Protein AF-T0YTK6-F1 (afdb_monomer)

Organism: NCBI:txid410659

Secondary structure (DSSP, 8-state):
-HHHHTTPEE----SEEEHHHHHHTTHHHHTGGGS-EEE-TT--EEEE-S--HHHHHHHHHHH---GGG-SEEEEEEEEEE---SS-BTGGGB-SEEEEEEEEEE-SSHHHHHHHHHHHHHHHHHHHHHTT--EEEEE---GGG--S--EEEEE--TT-SS-EEE-SSSS-EEETTTPPPPPP-

InterPro domains:
  IPR002314 Aminoacyl-tRNA synthetase, class II (G/ P/ S/T) [PF00587] (38-153)
  IPR002316 Proline-tRNA ligase, class IIa [PR01046] (10-28)
  IPR002316 Proline-tRNA ligase, class IIa [PR01046] (46-57)
  IPR002316 Proline-tRNA ligase, class IIa [PR01046] (76-84)
  IPR002316 Proline-tRNA ligase, class IIa [PR01046] (86-97)
  IPR004500 Prolyl-tRNA synthetase, class IIa, bacterial-type [TIGR00409] (2-181)
  IPR006195 Aminoacyl-tRNA synthetase, class II [PS50862] (1-184)
  IPR045864 Class II Aminoacyl-tRNA synthetase/Biotinyl protein ligase (BPL) and lipoyl protein ligase (LPL) [G3DSA:3.30.930.10] (1-184)
  IPR045864 Class II Aminoacyl-tRNA synthetase/Biotinyl protein ligase (BPL) and lipoyl protein ligase (LPL) [SSF55681] (3-181)
  IPR050062 Proline-tRNA synthetase [PTHR42753] (2-181)

Radius of gyration: 18.43 Å; Cα contacts (8 Å, |Δi|>4): 256; chains: 1; bounding box: 36×46×65 Å

Structure (mmCIF, N/CA/C/O backbone):
data_AF-T0YTK6-F1
#
_entry.id   AF-T0YTK6-F1
#
loop_
_atom_site.group_PDB
_atom_site.id
_atom_site.type_symbol
_atom_site.label_atom_id
_atom_site.label_alt_id
_atom_site.label_comp_id
_atom_site.label_asym_id
_atom_site.label_entity_id
_atom_site.label_seq_id
_atom_site.pdbx_PDB_ins_code
_atom_site.Cartn_x
_atom_site.Cartn_y
_atom_site.Cartn_z
_atom_site.occupancy
_atom_site.B_iso_or_equiv
_atom_site.auth_seq_id
_atom_site.auth_comp_id
_atom_site.auth_asym_id
_atom_site.auth_atom_id
_atom_site.pdbx_PDB_model_num
ATOM 1 N N . MET A 1 1 ? -18.746 5.921 -0.483 1.00 82.38 1 MET A N 1
ATOM 2 C CA . MET A 1 1 ? -17.889 4.821 0.037 1.00 82.38 1 MET A CA 1
ATOM 3 C C . MET A 1 1 ? -17.037 5.349 1.201 1.00 82.38 1 MET A C 1
ATOM 5 O O . MET A 1 1 ? -16.769 6.540 1.216 1.00 82.38 1 MET A O 1
ATOM 9 N N . GLU A 1 2 ? -16.615 4.539 2.189 1.00 95.38 2 GLU A N 1
ATOM 10 C CA . GLU A 1 2 ? -15.877 5.060 3.375 1.00 95.38 2 GLU A CA 1
ATOM 11 C C . GLU A 1 2 ? -14.563 5.784 3.021 1.00 95.38 2 GLU A C 1
ATOM 13 O O . GLU A 1 2 ? -14.170 6.721 3.713 1.00 95.38 2 GLU A O 1
ATOM 18 N N . MET A 1 3 ? -13.920 5.399 1.913 1.00 96.50 3 MET A N 1
ATOM 19 C CA . MET A 1 3 ? -12.732 6.078 1.381 1.00 96.50 3 MET A CA 1
ATOM 20 C C . MET A 1 3 ? -13.047 7.501 0.893 1.00 96.50 3 MET A C 1
ATOM 22 O O . MET A 1 3 ? -12.322 8.436 1.223 1.00 96.50 3 MET A O 1
ATOM 26 N N . GLU A 1 4 ? -14.163 7.692 0.184 1.00 94.12 4 GLU A N 1
ATOM 27 C CA . GLU A 1 4 ? -14.621 9.016 -0.265 1.00 94.12 4 GLU A CA 1
ATOM 28 C C . GLU A 1 4 ? -14.979 9.914 0.926 1.00 94.12 4 GLU A C 1
ATOM 30 O O . GLU A 1 4 ? -14.619 11.088 0.944 1.00 94.12 4 GLU A O 1
ATOM 35 N N . HIS A 1 5 ? -15.623 9.360 1.964 1.00 94.62 5 HIS A N 1
ATOM 36 C CA . HIS A 1 5 ? -15.893 10.094 3.209 1.00 94.62 5 HIS A CA 1
ATOM 37 C C . HIS A 1 5 ? -14.605 10.552 3.904 1.00 94.62 5 HIS A C 1
ATOM 39 O O . HIS A 1 5 ? -14.587 11.592 4.559 1.00 94.62 5 HIS A O 1
ATOM 45 N N . ALA A 1 6 ? -13.518 9.793 3.754 1.00 95.81 6 ALA A N 1
ATOM 46 C CA . ALA A 1 6 ? -12.205 10.158 4.267 1.00 95.81 6 ALA A CA 1
ATOM 47 C C . ALA A 1 6 ? -11.440 11.144 3.358 1.00 95.81 6 ALA A C 1
ATOM 49 O O . ALA A 1 6 ? -10.341 11.572 3.715 1.00 95.81 6 ALA A O 1
ATOM 50 N N . GLY A 1 7 ? -12.024 11.542 2.221 1.00 95.50 7 GLY A N 1
ATOM 51 C CA . GLY A 1 7 ? -11.436 12.472 1.256 1.00 95.50 7 GLY A CA 1
ATOM 52 C C . GLY A 1 7 ? -10.477 11.823 0.257 1.00 95.50 7 GLY A C 1
ATOM 53 O O . GLY A 1 7 ? -9.684 12.536 -0.354 1.00 95.50 7 GLY A O 1
ATOM 54 N N . ALA A 1 8 ? -10.516 10.496 0.100 1.00 97.69 8 ALA A N 1
ATOM 55 C CA . ALA A 1 8 ? -9.711 9.789 -0.888 1.00 97.69 8 ALA A CA 1
ATOM 56 C C . ALA A 1 8 ? -10.418 9.733 -2.252 1.00 97.69 8 ALA A C 1
ATOM 58 O O . ALA A 1 8 ? -11.615 9.451 -2.326 1.00 97.69 8 ALA A O 1
ATOM 59 N N . ALA A 1 9 ? -9.663 9.958 -3.326 1.00 97.56 9 ALA A N 1
ATOM 60 C CA . ALA A 1 9 ? -10.135 9.863 -4.703 1.00 97.56 9 ALA A CA 1
ATOM 61 C C . ALA A 1 9 ? -9.777 8.500 -5.310 1.00 97.56 9 ALA A C 1
ATOM 63 O O . ALA A 1 9 ? -8.642 8.037 -5.180 1.00 97.56 9 ALA A O 1
ATOM 64 N N . GLU A 1 10 ? -10.740 7.862 -5.973 1.00 98.12 10 GLU A N 1
ATOM 65 C CA . GLU A 1 10 ? -10.505 6.588 -6.653 1.00 98.12 10 GLU A CA 1
ATOM 66 C C . GLU A 1 10 ? -9.805 6.804 -7.998 1.00 98.12 10 GLU A C 1
ATOM 68 O O . GLU A 1 10 ? -10.130 7.727 -8.747 1.00 98.12 10 GLU A O 1
ATOM 73 N N . LEU A 1 11 ? -8.856 5.930 -8.313 1.00 97.50 11 LEU A N 1
ATOM 74 C CA . LEU A 1 11 ? -8.225 5.810 -9.621 1.00 97.50 11 LEU A CA 1
ATOM 75 C C . LEU A 1 11 ? -7.945 4.335 -9.930 1.00 97.50 11 LEU A C 1
ATOM 77 O O . LEU A 1 11 ? -8.164 3.464 -9.091 1.00 97.50 11 LEU A O 1
ATOM 81 N N . LEU A 1 12 ? -7.451 4.041 -11.133 1.00 98.38 12 LEU A N 1
ATOM 82 C CA . LEU A 1 12 ? -7.064 2.685 -11.520 1.00 98.38 12 LEU A CA 1
ATOM 83 C C . LEU A 1 12 ? -5.693 2.697 -12.195 1.00 98.38 12 LEU A C 1
ATOM 85 O O . LEU A 1 12 ? -5.537 3.244 -13.287 1.00 98.38 12 LEU A O 1
ATOM 89 N N . MET A 1 13 ? -4.701 2.089 -11.543 1.00 98.50 13 MET A N 1
ATOM 90 C CA . MET A 1 13 ? -3.335 1.992 -12.057 1.00 98.50 13 MET A CA 1
ATOM 91 C C . MET A 1 13 ? -3.093 0.673 -12.808 1.00 98.50 13 MET A C 1
ATOM 93 O O . MET A 1 13 ? -3.715 -0.352 -12.502 1.00 98.50 13 MET A O 1
ATOM 97 N N . PRO A 1 14 ? -2.147 0.651 -13.766 1.00 98.12 14 PRO A N 1
ATOM 98 C CA . PRO A 1 14 ? -1.779 -0.566 -14.483 1.00 98.12 14 PRO A CA 1
ATOM 99 C C . PRO A 1 14 ? -1.310 -1.692 -13.552 1.00 98.12 14 PRO A C 1
ATOM 101 O O . PRO A 1 14 ? -0.568 -1.464 -12.595 1.00 98.12 14 PRO A O 1
ATOM 104 N N . ALA A 1 15 ? -1.723 -2.927 -13.852 1.00 98.19 15 ALA A N 1
ATOM 105 C CA . ALA A 1 15 ? -1.212 -4.121 -13.175 1.00 98.19 15 ALA A CA 1
ATOM 106 C C . ALA A 1 15 ? 0.210 -4.469 -13.629 1.00 98.19 15 ALA A C 1
ATOM 108 O O . ALA A 1 15 ? 1.045 -4.829 -12.810 1.00 98.19 15 ALA A O 1
ATOM 109 N N . VAL A 1 16 ? 0.494 -4.332 -14.926 1.00 98.38 16 VAL A N 1
ATOM 110 C CA . VAL A 1 16 ? 1.843 -4.498 -15.476 1.00 98.38 16 VAL A CA 1
ATOM 111 C C . VAL A 1 16 ? 2.596 -3.188 -15.301 1.00 98.38 16 VAL A C 1
ATOM 113 O O . VAL A 1 16 ? 2.148 -2.146 -15.783 1.00 98.38 16 VAL A O 1
ATOM 116 N N . GLN A 1 17 ? 3.727 -3.244 -14.607 1.00 98.50 17 GLN A N 1
ATOM 117 C CA . GLN A 1 17 ? 4.510 -2.076 -14.227 1.00 98.50 17 GLN A CA 1
ATOM 118 C C . GLN A 1 17 ? 5.918 -2.164 -14.833 1.00 98.50 17 GLN A C 1
ATOM 120 O O . GLN A 1 17 ? 6.521 -3.242 -14.813 1.00 98.50 17 GLN A O 1
ATOM 125 N N . PRO A 1 18 ? 6.447 -1.063 -15.394 1.00 98.25 18 PRO A N 1
ATOM 126 C CA . PRO A 1 18 ? 7.796 -1.029 -15.955 1.00 98.25 18 PRO A CA 1
ATOM 127 C C . PRO A 1 18 ? 8.847 -1.279 -14.866 1.00 98.25 18 PRO A C 1
ATOM 129 O O . PRO A 1 18 ? 8.756 -0.725 -13.766 1.00 98.25 18 PRO A O 1
ATOM 132 N N . ALA A 1 19 ? 9.845 -2.114 -15.166 1.00 98.25 19 ALA A N 1
ATOM 133 C CA . ALA A 1 19 ? 10.895 -2.464 -14.209 1.00 98.25 19 ALA A CA 1
ATOM 134 C C . ALA A 1 19 ? 11.708 -1.243 -13.757 1.00 98.25 19 ALA A C 1
ATOM 136 O O . ALA A 1 19 ? 12.197 -1.224 -12.631 1.00 98.25 19 ALA A O 1
ATOM 137 N N . GLU A 1 20 ? 11.826 -0.218 -14.600 1.00 98.19 20 GLU A N 1
ATOM 138 C CA . GLU A 1 20 ? 12.577 1.009 -14.335 1.00 98.19 20 GLU A CA 1
ATOM 139 C C . GLU A 1 20 ? 12.076 1.715 -13.067 1.00 98.19 20 GLU A C 1
ATOM 141 O O . GLU A 1 20 ? 12.881 2.102 -12.223 1.00 98.19 20 GLU A O 1
ATOM 146 N N . LEU A 1 21 ? 10.755 1.777 -12.860 1.00 98.19 21 LEU A N 1
ATOM 147 C CA . LEU A 1 21 ? 10.169 2.379 -11.657 1.00 98.19 21 LEU A CA 1
ATOM 148 C C . LEU A 1 21 ? 10.576 1.623 -10.379 1.00 98.19 21 LEU A C 1
ATOM 150 O O . LEU A 1 21 ? 10.905 2.225 -9.359 1.00 98.19 21 LEU A O 1
ATOM 154 N N . TRP A 1 22 ? 10.621 0.293 -10.450 1.00 98.25 22 TRP A N 1
ATOM 155 C CA . TRP A 1 22 ? 11.060 -0.573 -9.350 1.00 98.25 22 TRP A CA 1
ATOM 156 C C . TRP A 1 22 ? 12.570 -0.531 -9.127 1.00 98.25 22 TRP A C 1
ATOM 158 O O . TRP A 1 22 ? 13.055 -0.804 -8.026 1.00 98.25 22 TRP A O 1
ATOM 168 N N . GLN A 1 23 ? 13.337 -0.243 -10.176 1.00 97.88 23 GLN A N 1
ATOM 169 C CA . GLN A 1 23 ? 14.778 -0.048 -10.088 1.00 97.88 23 GLN A CA 1
ATOM 170 C C . GLN A 1 23 ? 15.101 1.292 -9.421 1.00 97.88 23 GLN A C 1
ATOM 172 O O . GLN A 1 23 ? 15.985 1.318 -8.568 1.00 97.88 23 GLN A O 1
ATOM 177 N N . GLU A 1 24 ? 14.348 2.360 -9.719 1.00 97.62 24 GLU A N 1
ATOM 178 C CA . GLU A 1 24 ? 14.466 3.667 -9.050 1.00 97.62 24 GLU A CA 1
ATOM 179 C C . GLU A 1 24 ? 14.289 3.546 -7.525 1.00 97.62 24 GLU A C 1
ATOM 181 O O . GLU A 1 24 ? 15.067 4.126 -6.767 1.00 97.62 24 GLU A O 1
ATOM 186 N N . SER A 1 25 ? 13.323 2.745 -7.053 1.00 96.06 25 SER A N 1
ATOM 187 C CA . SER A 1 25 ? 13.130 2.486 -5.613 1.00 96.06 25 SER A CA 1
ATOM 188 C C . SER A 1 25 ? 14.104 1.448 -5.031 1.00 96.06 25 SER A C 1
ATOM 190 O O . SER A 1 25 ? 14.194 1.262 -3.813 1.00 96.06 25 SER A O 1
ATOM 192 N N . GLY A 1 26 ? 14.822 0.721 -5.890 1.00 95.88 26 GLY A N 1
ATOM 193 C CA . GLY A 1 26 ? 15.649 -0.431 -5.531 1.00 95.88 26 GLY A CA 1
ATOM 194 C C . GLY A 1 26 ? 14.856 -1.682 -5.128 1.00 95.88 26 GLY A C 1
ATOM 195 O O . GLY A 1 26 ? 15.465 -2.708 -4.799 1.00 95.88 26 GLY A O 1
ATOM 196 N N . ARG A 1 27 ? 13.514 -1.646 -5.151 1.00 96.38 27 ARG A N 1
ATOM 197 C CA . ARG A 1 27 ? 12.666 -2.798 -4.801 1.00 96.38 27 ARG A CA 1
ATOM 198 C C . ARG A 1 27 ? 12.674 -3.875 -5.876 1.00 96.38 27 ARG A C 1
ATOM 200 O O . ARG A 1 27 ? 12.446 -5.031 -5.538 1.00 96.38 27 ARG A O 1
ATOM 207 N N . TRP A 1 28 ? 13.066 -3.558 -7.113 1.00 96.81 28 TRP A N 1
ATOM 208 C CA . TRP A 1 28 ? 13.243 -4.555 -8.177 1.00 96.81 28 TRP A CA 1
ATOM 209 C C . TRP A 1 28 ? 14.099 -5.746 -7.735 1.00 96.81 28 TRP A C 1
ATOM 211 O O . TRP A 1 28 ? 13.744 -6.892 -8.000 1.00 96.81 28 TRP A O 1
ATOM 221 N N . THR A 1 29 ? 15.201 -5.489 -7.026 1.00 94.25 29 THR A N 1
ATOM 222 C CA . THR A 1 29 ? 16.086 -6.542 -6.506 1.00 94.25 29 THR A CA 1
ATOM 223 C C . THR A 1 29 ? 15.668 -6.984 -5.104 1.00 94.25 29 THR A C 1
ATOM 225 O O . THR A 1 29 ? 15.626 -8.180 -4.825 1.00 94.25 29 THR A O 1
ATOM 228 N N . LYS A 1 30 ? 15.326 -6.036 -4.218 1.00 93.25 30 LYS A N 1
ATOM 229 C CA . LYS A 1 30 ? 15.059 -6.315 -2.795 1.00 93.25 30 LYS A CA 1
ATOM 230 C C . LYS A 1 30 ? 13.778 -7.114 -2.538 1.00 93.25 30 LYS A C 1
ATOM 232 O O . LYS A 1 30 ? 13.728 -7.825 -1.544 1.00 93.25 30 LYS A O 1
ATOM 237 N N . TYR A 1 31 ? 12.768 -7.022 -3.409 1.00 92.81 31 TYR A N 1
ATOM 238 C CA . TYR A 1 31 ? 11.485 -7.719 -3.220 1.00 92.81 31 TYR A CA 1
ATOM 239 C C . TYR A 1 31 ? 11.610 -9.248 -3.347 1.00 92.81 31 TYR A C 1
ATOM 241 O O . TYR A 1 31 ? 10.751 -9.989 -2.885 1.00 92.81 31 TYR A O 1
ATOM 249 N N . GLY A 1 32 ? 12.691 -9.743 -3.960 1.00 93.31 32 GLY A N 1
ATOM 250 C CA . GLY A 1 32 ? 12.976 -11.174 -4.012 1.00 93.31 32 GLY A CA 1
ATOM 251 C C . GLY A 1 32 ? 12.114 -11.953 -5.021 1.00 93.31 32 GLY A C 1
ATOM 252 O O . GLY A 1 32 ? 11.720 -11.394 -6.057 1.00 93.31 32 GLY A O 1
ATOM 253 N N . PRO A 1 33 ? 11.895 -13.261 -4.782 1.00 94.56 33 PRO A N 1
ATOM 254 C CA . PRO A 1 33 ? 11.229 -14.161 -5.726 1.00 94.56 33 PRO A CA 1
ATOM 255 C C . PRO A 1 33 ? 9.709 -13.972 -5.784 1.00 94.56 33 PRO A C 1
ATOM 257 O O . PRO A 1 33 ? 9.104 -14.363 -6.771 1.00 94.56 33 PRO A O 1
ATOM 260 N N . GLU A 1 34 ? 9.103 -13.325 -4.785 1.00 94.94 34 GLU A N 1
ATOM 261 C CA . GLU A 1 34 ? 7.659 -13.050 -4.762 1.00 94.94 34 GLU A CA 1
ATOM 262 C C . GLU A 1 34 ? 7.226 -12.042 -5.841 1.00 94.94 34 GLU A C 1
ATOM 264 O O . GLU A 1 34 ? 6.045 -11.959 -6.184 1.00 94.94 34 GLU A O 1
ATOM 269 N N . LEU A 1 35 ? 8.174 -11.273 -6.391 1.00 97.25 35 LEU A N 1
ATOM 270 C CA . LEU A 1 35 ? 7.919 -10.357 -7.497 1.00 97.25 35 LEU A CA 1
ATOM 271 C C . LEU A 1 35 ? 7.857 -11.133 -8.817 1.00 97.25 35 LEU A C 1
ATOM 273 O O . LEU A 1 35 ? 8.894 -11.543 -9.351 1.00 97.25 35 LEU A O 1
ATOM 277 N N . LEU A 1 36 ? 6.652 -11.266 -9.376 1.00 97.88 36 LEU A N 1
ATOM 278 C CA . LEU A 1 36 ? 6.454 -11.849 -10.701 1.00 97.88 36 LEU A CA 1
ATOM 279 C C . LEU A 1 36 ? 7.025 -10.913 -11.770 1.00 97.88 36 LEU A C 1
ATOM 281 O O . LEU A 1 36 ? 6.436 -9.877 -12.082 1.00 97.88 36 LEU A O 1
ATOM 285 N N . ARG A 1 37 ? 8.172 -11.293 -12.336 1.00 97.88 37 ARG A N 1
ATOM 286 C CA . ARG A 1 37 ? 8.852 -10.566 -13.415 1.00 97.88 37 ARG A CA 1
ATOM 287 C C . ARG A 1 37 ? 8.503 -11.189 -14.759 1.00 97.88 37 ARG A C 1
ATOM 289 O O . ARG A 1 37 ? 8.435 -12.409 -14.884 1.00 97.88 37 ARG A O 1
ATOM 296 N N . LEU A 1 38 ? 8.299 -10.345 -15.759 1.00 97.56 38 LEU A N 1
ATOM 297 C CA . LEU A 1 38 ? 7.937 -10.747 -17.113 1.00 97.56 38 LEU A CA 1
ATOM 298 C C . LEU A 1 38 ? 8.636 -9.856 -18.139 1.00 97.56 38 LEU A C 1
ATOM 300 O O . LEU A 1 38 ? 9.024 -8.729 -17.832 1.00 97.56 38 LEU A O 1
ATOM 304 N N . SER A 1 39 ? 8.783 -10.368 -19.357 1.00 98.00 39 SER A N 1
ATOM 305 C CA . SER A 1 39 ? 9.355 -9.625 -20.477 1.00 98.00 39 SER A CA 1
ATOM 306 C C . SER A 1 39 ? 8.343 -9.501 -21.605 1.00 98.00 39 SER A C 1
ATOM 308 O O . SER A 1 39 ? 7.590 -10.440 -21.869 1.00 98.00 39 SER A O 1
ATOM 310 N N . ASP A 1 40 ? 8.312 -8.346 -22.266 1.00 97.50 40 ASP A N 1
ATOM 311 C CA . ASP A 1 40 ? 7.498 -8.173 -23.468 1.00 97.50 40 ASP A CA 1
ATOM 312 C C . ASP A 1 40 ? 8.197 -8.733 -24.722 1.00 97.50 40 ASP A C 1
ATOM 314 O O . ASP A 1 40 ? 9.317 -9.246 -24.686 1.00 97.50 40 ASP A O 1
ATOM 318 N N . ARG A 1 41 ? 7.535 -8.603 -25.877 1.00 97.56 41 ARG A N 1
ATOM 319 C CA . ARG A 1 41 ? 8.064 -9.030 -27.185 1.00 97.56 41 ARG A CA 1
ATOM 320 C C . ARG A 1 41 ? 9.318 -8.274 -27.653 1.00 97.56 41 ARG A C 1
ATOM 322 O O . ARG A 1 41 ? 9.868 -8.625 -28.693 1.00 97.56 41 ARG A O 1
ATOM 329 N N . HIS A 1 42 ? 9.689 -7.199 -26.965 1.00 97.81 42 HIS A N 1
ATOM 330 C CA . HIS A 1 42 ? 10.858 -6.367 -27.231 1.00 97.81 42 HIS A CA 1
ATOM 331 C C . HIS A 1 42 ? 11.932 -6.548 -26.150 1.00 97.81 42 HIS A C 1
ATOM 333 O O . HIS A 1 42 ? 12.831 -5.717 -26.054 1.00 97.81 42 HIS A O 1
ATOM 339 N N . GLU A 1 43 ? 11.824 -7.609 -25.340 1.00 96.88 43 GLU A N 1
ATOM 340 C CA . GLU A 1 43 ? 12.751 -7.942 -24.253 1.00 96.88 43 GLU A CA 1
ATOM 341 C C . GLU A 1 43 ? 12.831 -6.862 -23.160 1.00 96.88 43 GLU A C 1
ATOM 343 O O . GLU A 1 43 ? 13.772 -6.824 -22.366 1.00 96.88 43 GLU A O 1
ATOM 348 N N . ARG A 1 44 ? 11.817 -5.992 -23.063 1.00 97.94 44 ARG A N 1
ATOM 349 C CA . ARG A 1 44 ? 11.712 -5.029 -21.961 1.00 97.94 44 ARG A CA 1
ATOM 350 C C . ARG A 1 44 ? 11.196 -5.731 -20.720 1.00 97.94 44 ARG A C 1
ATOM 352 O O . ARG A 1 44 ? 10.324 -6.593 -20.810 1.00 97.94 44 ARG A O 1
ATOM 359 N N . SER A 1 45 ? 11.736 -5.357 -19.565 1.00 98.25 45 SER A N 1
ATOM 360 C CA . SER A 1 45 ? 11.396 -5.973 -18.283 1.00 98.25 45 SER A CA 1
ATOM 361 C C . SER A 1 45 ? 10.236 -5.256 -17.603 1.00 98.25 45 SER A C 1
ATOM 363 O O . SER A 1 45 ? 10.196 -4.031 -17.529 1.00 98.25 45 SER A O 1
ATOM 365 N N . PHE A 1 46 ? 9.326 -6.040 -17.043 1.00 98.62 46 PHE A N 1
ATOM 366 C CA . PHE A 1 46 ? 8.178 -5.582 -16.276 1.00 98.62 46 PHE A CA 1
ATOM 367 C C . PHE A 1 46 ? 7.982 -6.480 -15.058 1.00 98.62 46 PHE A C 1
ATOM 369 O O . PHE A 1 46 ? 8.533 -7.582 -14.973 1.00 98.62 46 PHE A O 1
ATOM 376 N N . CYS A 1 47 ? 7.139 -6.044 -14.136 1.00 98.44 47 CYS A N 1
ATOM 377 C CA . CYS A 1 47 ? 6.537 -6.924 -13.147 1.00 98.44 47 CYS A CA 1
ATOM 378 C C . CYS A 1 47 ? 5.014 -6.827 -13.183 1.00 98.44 47 CYS A C 1
ATOM 380 O O . CYS A 1 47 ? 4.441 -5.842 -13.654 1.00 98.44 47 CYS A O 1
ATOM 382 N N . PHE A 1 48 ? 4.356 -7.860 -12.666 1.00 98.31 48 PHE A N 1
ATOM 383 C CA . PHE A 1 48 ? 2.971 -7.737 -12.238 1.00 98.31 48 PHE A CA 1
ATOM 384 C C . PHE A 1 48 ? 2.972 -7.155 -10.823 1.00 98.31 48 PHE A C 1
ATOM 386 O O . PHE A 1 48 ? 3.546 -7.751 -9.916 1.00 98.31 48 PHE A O 1
ATOM 393 N N . GLY A 1 49 ? 2.355 -5.990 -10.645 1.00 97.69 49 GLY A N 1
ATOM 394 C CA . GLY A 1 49 ? 2.397 -5.208 -9.416 1.00 97.69 49 GLY A CA 1
ATOM 395 C C . GLY A 1 49 ? 1.852 -5.958 -8.194 1.00 97.69 49 GLY A C 1
ATOM 396 O O . GLY A 1 49 ? 0.644 -6.213 -8.133 1.00 97.69 49 GLY A O 1
ATOM 397 N N . PRO A 1 50 ? 2.687 -6.261 -7.181 1.00 97.25 50 PRO A N 1
ATOM 398 C CA . PRO A 1 50 ? 2.212 -6.744 -5.884 1.00 97.25 50 PRO A CA 1
ATOM 399 C C . PRO A 1 50 ? 1.675 -5.604 -4.994 1.00 97.25 50 PRO A C 1
ATOM 401 O O . PRO A 1 50 ? 1.067 -5.866 -3.951 1.00 97.25 50 PRO A O 1
ATOM 404 N N . THR A 1 51 ? 1.963 -4.356 -5.384 1.00 97.50 51 THR A N 1
ATOM 405 C CA . THR A 1 51 ? 1.566 -3.057 -4.815 1.00 97.50 51 THR A CA 1
ATOM 406 C C . THR A 1 51 ? 1.993 -1.954 -5.811 1.00 97.50 51 THR A C 1
ATOM 408 O O . THR A 1 51 ? 2.505 -2.269 -6.893 1.00 97.50 51 THR A O 1
ATOM 411 N N . HIS A 1 52 ? 1.745 -0.682 -5.500 1.00 98.44 52 HIS A N 1
ATOM 412 C CA . HIS A 1 52 ? 1.837 0.443 -6.433 1.00 98.44 52 HIS A CA 1
ATOM 413 C C . HIS A 1 52 ? 2.549 1.690 -5.874 1.00 98.44 52 HIS A C 1
ATOM 415 O O . HIS A 1 52 ? 2.348 2.771 -6.427 1.00 98.44 52 HIS A O 1
ATOM 421 N N . GLU A 1 53 ? 3.403 1.586 -4.841 1.00 98.00 53 GLU A N 1
ATOM 422 C CA . GLU A 1 53 ? 4.123 2.760 -4.299 1.00 98.00 53 GLU A CA 1
ATOM 423 C C . GLU A 1 53 ? 4.929 3.500 -5.381 1.00 98.00 53 GLU A C 1
ATOM 425 O O . GLU A 1 53 ? 4.915 4.728 -5.440 1.00 98.00 53 GLU A O 1
ATOM 430 N N . GLU A 1 54 ? 5.612 2.777 -6.268 1.00 98.31 54 GLU A N 1
ATOM 431 C CA . GLU A 1 54 ? 6.421 3.365 -7.336 1.00 98.31 54 GLU A CA 1
ATOM 432 C C . GLU A 1 54 ? 5.562 4.046 -8.406 1.00 98.31 54 GLU A C 1
ATOM 434 O O . GLU A 1 54 ? 5.867 5.157 -8.841 1.00 98.31 54 GLU A O 1
ATOM 439 N N . VAL A 1 55 ? 4.467 3.397 -8.812 1.00 98.50 55 VAL A N 1
ATOM 440 C CA . VAL A 1 55 ? 3.577 3.893 -9.872 1.00 98.50 55 VAL A CA 1
ATOM 441 C C . VAL A 1 55 ? 2.875 5.171 -9.432 1.00 98.50 55 VAL A C 1
ATOM 443 O O . VAL A 1 55 ? 2.855 6.153 -10.174 1.00 98.50 55 VAL A O 1
ATOM 446 N N . ILE A 1 56 ? 2.323 5.185 -8.217 1.00 98.50 56 ILE A N 1
ATOM 447 C CA . ILE A 1 56 ? 1.618 6.361 -7.705 1.00 98.50 56 ILE A CA 1
ATOM 448 C C . ILE A 1 56 ? 2.583 7.509 -7.397 1.00 98.50 56 ILE A C 1
ATOM 450 O O . ILE A 1 56 ? 2.238 8.671 -7.606 1.00 98.50 56 ILE A O 1
ATOM 454 N N . THR A 1 57 ? 3.812 7.199 -6.973 1.00 98.25 57 THR A N 1
ATOM 455 C CA . THR A 1 57 ? 4.860 8.209 -6.788 1.00 98.25 57 THR A CA 1
ATOM 456 C C . THR A 1 57 ? 5.268 8.837 -8.120 1.00 98.25 57 THR A C 1
ATOM 458 O O . THR A 1 57 ? 5.386 10.059 -8.187 1.00 98.25 57 THR A O 1
ATOM 461 N N . ASP A 1 58 ? 5.433 8.052 -9.192 1.00 98.31 58 ASP A N 1
ATOM 462 C CA . ASP A 1 58 ? 5.715 8.595 -10.530 1.00 98.31 58 ASP A CA 1
ATOM 463 C C . ASP A 1 58 ? 4.567 9.471 -11.048 1.00 98.31 58 ASP A C 1
ATOM 465 O O . ASP A 1 58 ? 4.820 10.556 -11.572 1.00 98.31 58 ASP A O 1
ATOM 469 N N . LEU A 1 59 ? 3.313 9.051 -10.846 1.00 97.88 59 LEU A N 1
ATOM 470 C CA . LEU A 1 59 ? 2.143 9.857 -11.201 1.00 97.88 59 LEU A CA 1
ATOM 471 C C . LEU A 1 59 ? 2.166 11.208 -10.474 1.00 97.88 59 LEU A C 1
ATOM 473 O O . LEU A 1 59 ? 2.115 12.261 -11.104 1.00 97.88 59 LEU A O 1
ATOM 477 N N . VAL A 1 60 ? 2.294 11.195 -9.146 1.00 97.88 60 VAL A N 1
ATOM 478 C CA . VAL A 1 60 ? 2.280 12.427 -8.348 1.00 97.88 60 VAL A CA 1
ATOM 479 C C . VAL A 1 60 ? 3.478 13.321 -8.662 1.00 97.88 60 VAL A C 1
ATOM 481 O O . VAL A 1 60 ? 3.306 14.532 -8.769 1.00 97.88 60 VAL A O 1
ATOM 484 N N . ARG A 1 61 ? 4.665 12.749 -8.902 1.00 96.69 61 ARG A N 1
ATOM 485 C CA . ARG A 1 61 ? 5.862 13.484 -9.350 1.00 96.69 61 ARG A CA 1
ATOM 486 C C . ARG A 1 61 ? 5.610 14.289 -10.631 1.00 96.69 61 ARG A C 1
ATOM 488 O O . ARG A 1 61 ? 6.198 15.357 -10.794 1.00 96.69 61 ARG A O 1
ATOM 495 N N . ARG A 1 62 ? 4.777 13.778 -11.543 1.00 97.06 62 ARG A N 1
ATOM 496 C CA . ARG A 1 62 ? 4.469 14.419 -12.833 1.00 97.06 62 ARG A CA 1
ATOM 497 C C . ARG A 1 62 ? 3.337 15.435 -12.756 1.00 97.06 62 ARG A C 1
ATOM 499 O O . ARG A 1 62 ? 3.369 16.386 -13.521 1.00 97.06 62 ARG A O 1
ATOM 506 N N . GLU A 1 63 ? 2.373 15.241 -11.860 1.00 97.25 63 GLU A N 1
ATOM 507 C CA . GLU A 1 63 ? 1.131 16.032 -11.829 1.00 97.25 63 GLU A CA 1
ATOM 508 C C . GLU A 1 63 ? 1.081 17.070 -10.691 1.00 97.25 63 GLU A C 1
ATOM 510 O O . GLU A 1 63 ? 0.314 18.038 -10.730 1.00 97.25 63 GLU A O 1
ATOM 515 N N . VAL A 1 64 ? 1.880 16.882 -9.638 1.00 96.56 64 VAL A N 1
ATOM 516 C CA . VAL A 1 64 ? 1.880 17.749 -8.457 1.00 96.56 64 VAL A CA 1
ATOM 517 C C . VAL A 1 64 ? 3.149 18.582 -8.427 1.00 96.56 64 VAL A C 1
ATOM 519 O O . VAL A 1 64 ? 4.257 18.079 -8.254 1.00 96.56 64 VAL A O 1
ATOM 522 N N . HIS A 1 65 ? 2.977 19.895 -8.563 1.00 96.06 65 HIS A N 1
ATOM 523 C CA . HIS A 1 65 ? 4.082 20.852 -8.655 1.00 96.06 65 HIS A CA 1
ATOM 524 C C . HIS A 1 65 ? 4.044 21.923 -7.562 1.00 96.06 65 HIS A C 1
ATOM 526 O O . HIS A 1 65 ? 4.952 22.748 -7.465 1.00 96.06 65 HIS A O 1
ATOM 532 N N . SER A 1 66 ? 2.998 21.941 -6.731 1.00 96.25 66 SER A N 1
ATOM 533 C CA . SER A 1 66 ? 2.838 22.921 -5.660 1.00 96.25 66 SER A CA 1
ATOM 534 C C . SER A 1 66 ? 2.318 22.288 -4.377 1.00 96.25 66 SER A C 1
ATOM 536 O O . SER A 1 66 ? 1.369 21.507 -4.398 1.00 96.25 66 SER A O 1
ATOM 538 N N . TYR A 1 67 ? 2.856 22.733 -3.238 1.00 94.12 67 TYR A N 1
ATOM 539 C CA . TYR A 1 67 ? 2.353 22.379 -1.906 1.00 94.12 67 TYR A CA 1
ATOM 540 C C . TYR A 1 67 ? 0.866 22.726 -1.723 1.00 94.12 67 TYR A C 1
ATOM 542 O O . TYR A 1 67 ? 0.181 22.088 -0.936 1.00 94.12 67 TYR A O 1
ATOM 550 N N . ARG A 1 68 ? 0.335 23.697 -2.484 1.00 96.06 68 ARG A N 1
ATOM 551 C CA . ARG A 1 68 ? -1.089 24.077 -2.448 1.00 96.06 68 ARG A CA 1
ATOM 552 C C . ARG A 1 68 ? -2.029 22.987 -2.963 1.00 96.06 68 ARG A C 1
ATOM 554 O O . ARG A 1 68 ? -3.226 23.073 -2.721 1.00 96.06 68 ARG A O 1
ATOM 561 N N . GLN A 1 69 ? -1.504 22.007 -3.699 1.00 97.12 69 GLN A N 1
ATOM 562 C CA . GLN A 1 69 ? -2.260 20.838 -4.145 1.00 97.12 69 GLN A CA 1
ATOM 563 C C . GLN A 1 69 ? -2.323 19.751 -3.061 1.00 97.12 69 GLN A C 1
ATOM 565 O O . GLN A 1 69 ? -3.055 18.789 -3.241 1.00 97.12 69 GLN A O 1
ATOM 570 N N . LEU A 1 70 ? -1.566 19.878 -1.963 1.00 97.19 70 LEU A N 1
ATOM 571 C CA . LEU A 1 70 ? -1.512 18.903 -0.873 1.00 97.19 70 LEU A CA 1
ATOM 572 C C . LEU A 1 70 ? -2.420 19.329 0.301 1.00 97.19 70 LEU A C 1
ATOM 574 O O . LEU A 1 70 ? -2.609 20.527 0.524 1.00 97.19 70 LEU A O 1
ATOM 578 N N . PRO A 1 71 ? -2.954 18.372 1.088 1.00 97.50 71 PRO A N 1
ATOM 579 C CA . PRO A 1 71 ? -2.764 16.924 0.972 1.00 97.50 71 PRO A CA 1
ATOM 580 C C . PRO A 1 71 ? -3.636 16.273 -0.110 1.00 97.50 71 PRO A C 1
ATOM 582 O O . PRO A 1 71 ? -4.748 16.717 -0.382 1.00 97.50 71 PRO A O 1
ATOM 585 N N . LEU A 1 72 ? -3.143 15.166 -0.668 1.00 97.56 72 LEU A N 1
ATOM 586 C CA . LEU A 1 72 ? -3.885 14.304 -1.594 1.00 97.56 72 LEU A CA 1
ATOM 587 C C . LEU A 1 72 ? -3.974 12.895 -1.027 1.00 97.56 72 LEU A C 1
ATOM 589 O O . LEU A 1 72 ? -3.084 12.445 -0.307 1.00 97.56 72 LEU A O 1
ATOM 593 N N . THR A 1 73 ? -5.037 12.175 -1.359 1.00 98.31 73 THR A N 1
ATOM 594 C CA . THR A 1 73 ? -5.148 10.745 -1.073 1.00 98.31 73 THR A CA 1
ATOM 595 C C . THR A 1 73 ? -5.809 10.069 -2.255 1.00 98.31 73 THR A C 1
ATOM 597 O O . THR A 1 73 ? -6.922 10.426 -2.635 1.00 98.31 73 THR A O 1
ATOM 600 N N . PHE A 1 74 ? -5.114 9.095 -2.825 1.00 98.31 74 PHE A N 1
ATOM 601 C CA . PHE A 1 74 ? -5.610 8.277 -3.917 1.00 98.31 74 PHE A CA 1
ATOM 602 C C . PHE A 1 74 ? -5.774 6.845 -3.445 1.00 98.31 74 PHE A C 1
ATOM 604 O O . PHE A 1 74 ? -4.993 6.372 -2.621 1.00 98.31 74 PHE A O 1
ATOM 611 N N . TYR A 1 75 ? -6.772 6.147 -3.967 1.00 98.56 75 TYR A N 1
ATOM 612 C CA . TYR A 1 75 ? -6.922 4.718 -3.743 1.00 98.56 75 TYR A CA 1
ATOM 613 C C . TYR A 1 75 ? -7.381 4.014 -5.011 1.00 98.56 75 TYR A C 1
ATOM 615 O O . TYR A 1 75 ? -7.904 4.640 -5.929 1.00 98.56 75 TYR A O 1
ATOM 623 N N . GLN A 1 76 ? -7.191 2.704 -5.046 1.00 98.56 76 GLN A N 1
ATOM 624 C CA . GLN A 1 76 ? -7.746 1.840 -6.078 1.00 98.56 76 GLN A CA 1
ATOM 625 C C . GLN A 1 76 ? -8.230 0.535 -5.453 1.00 98.56 76 GLN A C 1
ATOM 627 O O . 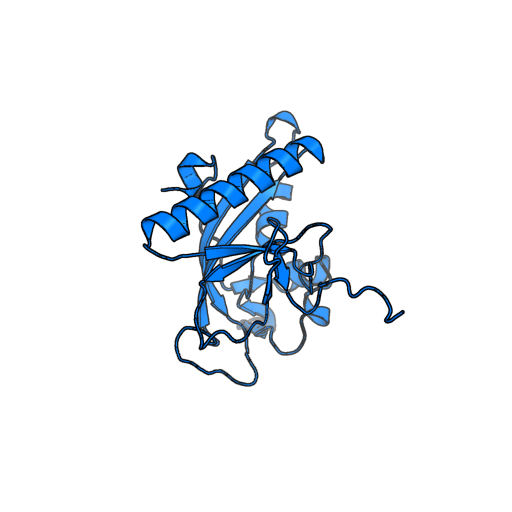GLN A 1 76 ? -7.749 0.141 -4.391 1.00 98.56 76 GLN A O 1
ATOM 632 N N . ILE A 1 77 ? -9.152 -0.152 -6.126 1.00 98.50 77 ILE A N 1
ATOM 633 C CA . ILE A 1 77 ? -9.466 -1.562 -5.880 1.00 98.50 77 ILE A CA 1
ATOM 634 C C . ILE A 1 77 ? -9.028 -2.335 -7.119 1.00 98.50 77 ILE A C 1
ATOM 636 O O . ILE A 1 77 ? -9.636 -2.218 -8.179 1.00 98.50 77 ILE A O 1
ATOM 640 N N . GLN A 1 78 ? -7.938 -3.091 -7.010 1.00 98.44 78 GLN A N 1
ATOM 641 C CA . GLN A 1 78 ? -7.280 -3.659 -8.185 1.00 98.44 78 GLN A CA 1
ATOM 642 C C . GLN A 1 78 ? -6.557 -4.973 -7.851 1.00 98.44 78 GLN A C 1
ATOM 644 O O . GLN A 1 78 ? -6.093 -5.180 -6.724 1.00 98.44 78 GLN A O 1
ATOM 649 N N . THR A 1 79 ? -6.485 -5.864 -8.843 1.00 98.25 79 THR A N 1
ATOM 650 C CA . THR A 1 79 ? -5.844 -7.181 -8.748 1.00 98.25 79 THR A CA 1
ATOM 651 C C . THR A 1 79 ? -4.330 -7.088 -8.602 1.00 98.25 79 THR A C 1
ATOM 653 O O . THR A 1 79 ? -3.640 -6.574 -9.482 1.00 98.25 79 THR A O 1
ATOM 656 N N . LYS A 1 80 ? -3.808 -7.676 -7.529 1.00 98.00 80 LYS A N 1
ATOM 657 C CA . LYS A 1 80 ? -2.379 -7.801 -7.241 1.00 98.00 80 LYS A CA 1
ATOM 658 C C . LYS A 1 80 ? -1.909 -9.226 -7.481 1.00 98.00 80 LYS A C 1
ATOM 660 O O . LYS A 1 80 ? -2.701 -10.167 -7.418 1.00 98.00 80 LYS A O 1
ATOM 665 N N . PHE A 1 81 ? -0.604 -9.368 -7.687 1.00 97.56 81 PHE A N 1
ATOM 666 C CA . PHE A 1 81 ? 0.044 -10.669 -7.763 1.00 97.56 81 PHE A CA 1
ATOM 667 C C . PHE A 1 81 ? 1.259 -10.730 -6.841 1.00 97.56 81 PHE A C 1
ATOM 669 O O . PHE A 1 81 ? 2.122 -9.860 -6.908 1.00 97.56 81 PHE A O 1
ATOM 676 N N . ARG A 1 82 ? 1.351 -11.771 -6.013 1.00 96.38 82 ARG A N 1
ATOM 677 C CA . ARG A 1 82 ? 2.548 -12.135 -5.240 1.00 96.38 82 ARG A CA 1
ATOM 678 C C . ARG A 1 82 ? 2.821 -13.612 -5.472 1.00 96.38 82 ARG A C 1
ATOM 680 O O . ARG A 1 82 ? 1.928 -14.429 -5.253 1.00 96.38 82 ARG A O 1
ATOM 687 N N . ASP A 1 83 ? 4.023 -13.974 -5.915 1.00 94.06 83 ASP A N 1
ATOM 688 C CA . ASP A 1 83 ? 4.388 -15.374 -6.173 1.00 94.06 83 ASP A CA 1
ATOM 689 C C . ASP A 1 83 ? 4.670 -16.127 -4.863 1.00 94.06 83 ASP A C 1
ATOM 691 O O . ASP A 1 83 ? 5.788 -16.533 -4.553 1.00 94.06 83 ASP A O 1
ATOM 695 N N . GLU A 1 84 ? 3.622 -16.253 -4.049 1.00 90.38 84 GLU A N 1
ATOM 696 C CA . GLU A 1 84 ? 3.646 -16.889 -2.743 1.00 90.38 84 GLU A CA 1
ATOM 697 C C . GLU A 1 84 ? 4.149 -18.334 -2.867 1.00 90.38 84 GLU A C 1
ATOM 699 O O . GLU A 1 84 ? 3.629 -19.142 -3.655 1.00 90.38 84 GLU A O 1
ATOM 704 N N . ILE A 1 85 ? 5.158 -18.659 -2.051 1.00 88.81 85 ILE A N 1
ATOM 705 C CA . ILE A 1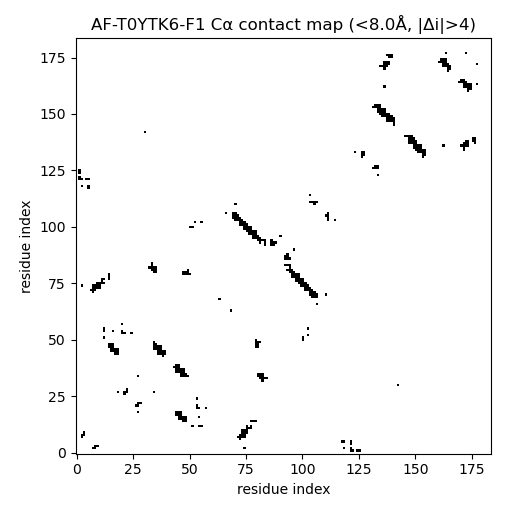 85 ? 5.846 -19.952 -2.079 1.00 88.81 85 ILE A CA 1
ATOM 706 C C . ILE A 1 85 ? 4.904 -21.089 -1.684 1.00 88.81 85 ILE A C 1
ATOM 708 O O . ILE A 1 85 ? 4.993 -22.189 -2.229 1.00 88.81 85 ILE A O 1
ATOM 712 N N . ARG A 1 86 ? 3.981 -20.827 -0.749 1.00 89.50 86 ARG A N 1
ATOM 713 C CA . ARG A 1 86 ? 2.987 -21.803 -0.283 1.00 89.50 86 ARG A CA 1
ATOM 714 C C . ARG A 1 86 ? 1.593 -21.174 -0.193 1.00 89.50 86 ARG A C 1
ATOM 716 O O . ARG A 1 86 ? 1.174 -20.819 0.914 1.00 89.50 86 ARG A O 1
ATOM 723 N N . PRO A 1 87 ? 0.867 -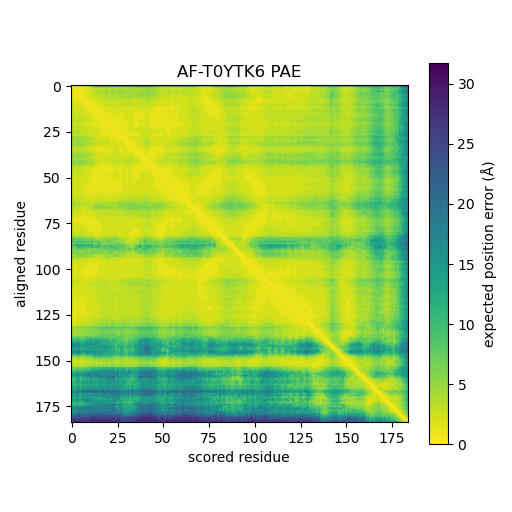21.072 -1.324 1.00 84.31 87 PRO A N 1
ATOM 724 C CA . PRO A 1 87 ? -0.517 -20.618 -1.334 1.00 84.31 87 PRO A CA 1
ATOM 725 C C . PRO A 1 87 ? -1.392 -21.584 -0.534 1.00 84.31 87 PRO A C 1
ATOM 727 O O . PRO A 1 87 ? -1.288 -22.803 -0.691 1.00 84.31 87 PRO A O 1
ATOM 730 N N . ARG A 1 88 ? -2.232 -21.053 0.352 1.00 87.12 88 ARG A N 1
ATOM 731 C CA . ARG A 1 88 ? -3.049 -21.843 1.284 1.00 87.12 88 ARG A CA 1
ATOM 732 C C . ARG A 1 88 ? -4.305 -21.080 1.691 1.00 87.12 88 ARG A C 1
ATOM 734 O O . ARG A 1 88 ? -4.415 -19.883 1.469 1.00 87.12 88 ARG A O 1
ATOM 741 N N . PHE A 1 89 ? -5.264 -21.790 2.280 1.00 84.12 89 PHE A N 1
ATOM 742 C CA . PHE A 1 89 ? -6.486 -21.196 2.844 1.00 84.12 89 PHE A CA 1
ATOM 743 C C . PHE A 1 89 ? -7.348 -20.406 1.836 1.00 84.12 89 PHE A C 1
ATOM 745 O O . PHE A 1 89 ? -8.048 -19.460 2.194 1.00 84.12 89 PHE A O 1
ATOM 752 N N . GLY A 1 90 ? -7.324 -20.816 0.563 1.00 88.94 90 GLY A N 1
ATOM 753 C CA . GLY A 1 90 ? -8.141 -20.215 -0.490 1.00 88.94 90 GLY A CA 1
ATOM 754 C C . GLY A 1 90 ? -7.806 -18.739 -0.698 1.00 88.94 90 GLY A C 1
ATOM 755 O O . GLY A 1 90 ? -6.672 -18.399 -1.018 1.00 88.94 90 GLY A O 1
ATOM 756 N N . VAL A 1 91 ? -8.800 -17.869 -0.510 1.00 86.38 91 VAL A N 1
ATOM 757 C CA . VAL A 1 91 ? -8.674 -16.417 -0.731 1.00 86.38 91 VAL A CA 1
ATOM 758 C C . VAL A 1 91 ? -7.762 -15.712 0.275 1.00 86.38 91 VAL A C 1
ATOM 760 O O . VAL A 1 91 ? -7.306 -14.610 -0.003 1.00 86.38 91 VAL A O 1
ATOM 763 N N . MET A 1 92 ? -7.483 -16.334 1.426 1.00 83.50 92 MET A N 1
ATOM 764 C CA . MET A 1 92 ? -6.682 -15.719 2.489 1.00 83.50 92 MET A CA 1
ATOM 765 C C . MET A 1 92 ? -5.204 -15.589 2.109 1.00 83.50 92 MET A C 1
ATOM 767 O O . MET A 1 92 ? -4.559 -14.612 2.475 1.00 83.50 92 MET A O 1
ATOM 771 N N . ARG A 1 93 ? -4.659 -16.564 1.370 1.00 87.81 93 ARG A N 1
ATOM 772 C CA . ARG A 1 93 ? -3.250 -16.577 0.959 1.00 87.81 93 ARG A CA 1
ATOM 773 C C . ARG A 1 93 ? -3.104 -17.159 -0.445 1.00 87.81 93 ARG A C 1
ATOM 775 O O . ARG A 1 93 ? -2.585 -18.259 -0.647 1.00 87.81 93 ARG A O 1
ATOM 782 N N . ALA A 1 94 ? -3.608 -16.399 -1.413 1.00 91.62 94 ALA A N 1
ATOM 783 C CA . ALA A 1 94 ? -3.529 -16.682 -2.842 1.00 91.62 94 ALA A CA 1
ATOM 784 C C . ALA A 1 94 ? -2.368 -15.927 -3.511 1.00 91.62 94 ALA A C 1
ATOM 786 O O . ALA A 1 94 ? -1.827 -14.977 -2.951 1.00 91.62 94 ALA A O 1
ATOM 787 N N . ARG A 1 95 ?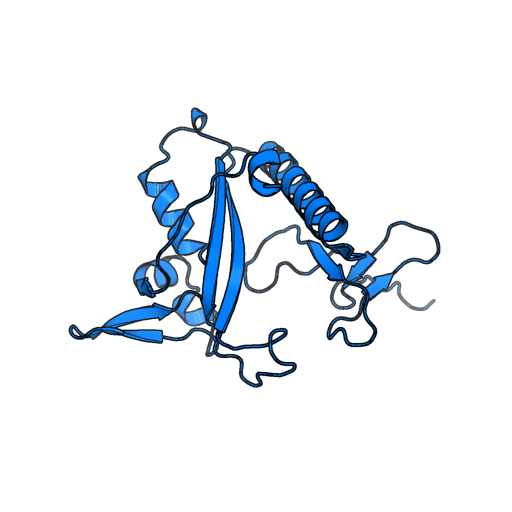 -2.006 -16.337 -4.735 1.00 94.88 95 ARG A N 1
ATOM 788 C CA . ARG A 1 95 ? -1.028 -15.595 -5.549 1.00 94.88 95 ARG A CA 1
ATOM 789 C C . ARG A 1 95 ? -1.633 -14.374 -6.215 1.00 94.88 95 ARG A C 1
ATOM 791 O O . ARG A 1 95 ? -1.009 -13.325 -6.242 1.00 94.88 95 ARG A O 1
ATOM 798 N N . GLU A 1 96 ? -2.853 -14.514 -6.717 1.00 97.06 96 GLU A N 1
ATOM 799 C CA . GLU A 1 96 ? -3.637 -13.424 -7.283 1.00 97.06 96 GLU A CA 1
ATOM 800 C C . GLU A 1 96 ? -4.782 -13.090 -6.329 1.00 97.06 96 GLU A C 1
ATOM 802 O O . GLU A 1 96 ? -5.512 -13.982 -5.890 1.00 97.06 96 GLU A O 1
ATOM 807 N N . PHE A 1 97 ? -4.917 -11.815 -5.976 1.00 97.06 97 PHE A N 1
ATOM 808 C CA . PHE A 1 97 ? -5.933 -11.356 -5.034 1.00 97.06 97 PHE A CA 1
ATOM 809 C C . PHE A 1 97 ? -6.326 -9.905 -5.311 1.00 97.06 97 PHE A C 1
ATOM 811 O O . PHE A 1 97 ? -5.556 -9.119 -5.863 1.00 97.06 97 PHE A O 1
ATOM 818 N N . VAL A 1 98 ? -7.540 -9.529 -4.909 1.00 97.62 98 VAL A N 1
ATOM 819 C CA . VAL A 1 98 ? -8.001 -8.139 -4.982 1.00 97.62 98 VAL A CA 1
ATOM 820 C C . VAL A 1 98 ? -7.515 -7.398 -3.749 1.00 97.62 98 VAL A C 1
ATOM 822 O O . VAL A 1 98 ? -7.713 -7.849 -2.623 1.00 97.62 98 VAL A O 1
ATOM 825 N N . MET A 1 99 ? -6.904 -6.238 -3.960 1.00 98.06 99 MET A N 1
ATOM 826 C CA . MET A 1 99 ? -6.484 -5.360 -2.879 1.00 98.06 99 MET A CA 1
ATOM 827 C C . MET A 1 99 ? -7.047 -3.969 -3.103 1.00 98.06 99 MET A C 1
ATOM 829 O O . MET A 1 99 ? -7.005 -3.442 -4.215 1.00 98.06 99 MET A O 1
ATOM 833 N N . LYS A 1 100 ? -7.533 -3.378 -2.011 1.00 98.00 100 LYS A N 1
ATOM 834 C CA . LYS A 1 100 ? -7.716 -1.938 -1.914 1.00 98.00 100 LYS A CA 1
ATOM 835 C C . LYS A 1 100 ? -6.432 -1.351 -1.347 1.00 98.00 100 LYS A C 1
ATOM 837 O O . LYS A 1 100 ? -6.135 -1.583 -0.176 1.00 98.00 100 LYS A O 1
ATOM 842 N N . ASP A 1 101 ? -5.691 -0.597 -2.133 1.00 97.94 101 ASP A N 1
ATOM 843 C CA . ASP A 1 101 ? -4.464 0.102 -1.746 1.00 97.94 101 ASP A CA 1
ATOM 844 C C . ASP A 1 101 ? -4.680 1.612 -1.859 1.00 97.94 101 ASP A C 1
ATOM 846 O O . ASP A 1 101 ? -5.384 2.081 -2.752 1.00 97.94 101 ASP A O 1
ATOM 850 N N . ALA A 1 102 ? -4.158 2.362 -0.888 1.00 98.06 102 ALA A N 1
ATOM 851 C CA . ALA A 1 102 ? -4.340 3.804 -0.790 1.00 98.06 102 ALA A CA 1
ATOM 852 C C . ALA A 1 102 ? -3.014 4.481 -0.444 1.00 98.06 102 ALA A C 1
ATOM 854 O O . ALA A 1 102 ? -2.258 3.979 0.385 1.00 98.06 102 ALA A O 1
ATOM 855 N N . TYR A 1 103 ? -2.767 5.632 -1.063 1.00 98.25 103 TYR A N 1
ATOM 856 C CA . TYR A 1 103 ? -1.525 6.385 -0.961 1.00 98.25 103 TYR A CA 1
ATOM 857 C C . TYR A 1 103 ? -1.849 7.857 -0.749 1.00 98.25 103 TYR A C 1
ATOM 859 O O . TYR A 1 103 ? -2.609 8.454 -1.518 1.00 98.25 103 TYR A O 1
ATOM 867 N N . SER A 1 104 ? -1.280 8.443 0.300 1.00 97.88 104 SER A N 1
ATOM 868 C CA . SER A 1 104 ? -1.485 9.842 0.644 1.00 97.88 104 SER A CA 1
ATOM 869 C C . SER A 1 104 ? -0.184 10.635 0.567 1.00 97.88 104 SER A C 1
ATOM 871 O O . SER A 1 104 ? 0.890 10.151 0.919 1.00 97.88 104 SER A O 1
ATOM 873 N N . PHE A 1 105 ? -0.286 11.869 0.084 1.00 98.19 105 PHE A N 1
ATOM 874 C CA . PHE A 1 105 ? 0.843 12.762 -0.157 1.00 98.19 105 PHE A CA 1
ATOM 875 C C . PHE A 1 105 ? 0.651 14.032 0.658 1.00 98.19 105 PHE A C 1
ATOM 877 O O . PHE A 1 105 ? -0.432 14.622 0.661 1.00 98.19 105 PHE A O 1
ATOM 884 N N . HIS A 1 106 ? 1.703 14.441 1.362 1.00 97.56 106 HIS A N 1
ATOM 885 C CA . HIS A 1 106 ? 1.639 15.470 2.393 1.00 97.56 106 HIS A CA 1
ATOM 886 C C . HIS A 1 106 ? 2.850 16.397 2.317 1.00 97.56 106 HIS A C 1
ATOM 888 O O . HIS A 1 106 ? 3.946 15.981 1.953 1.00 97.56 106 HIS A O 1
ATOM 894 N N . ASP A 1 107 ? 2.643 17.653 2.695 1.00 96.88 107 ASP A N 1
ATOM 895 C CA . ASP A 1 107 ? 3.668 18.695 2.789 1.00 96.88 107 ASP A CA 1
ATOM 896 C C . ASP A 1 107 ? 4.374 18.721 4.158 1.00 96.88 107 ASP A C 1
ATOM 898 O O . ASP A 1 107 ? 5.394 19.386 4.331 1.00 96.88 107 ASP A O 1
ATOM 902 N N . SER A 1 108 ? 3.822 18.014 5.147 1.00 96.50 108 SER A N 1
ATOM 903 C CA . SER A 1 108 ? 4.294 18.009 6.530 1.00 96.50 108 SER A CA 1
ATOM 904 C C . SER A 1 108 ? 3.908 16.725 7.271 1.00 96.50 108 SER A C 1
ATOM 906 O O . SER A 1 108 ? 2.897 16.086 6.971 1.00 96.50 108 SER A O 1
ATOM 908 N N . GLU A 1 109 ? 4.673 16.369 8.307 1.00 94.81 109 GLU A N 1
ATOM 909 C CA . GLU A 1 109 ? 4.364 15.217 9.171 1.00 94.81 109 GLU A CA 1
ATOM 910 C C . GLU A 1 109 ? 3.040 15.403 9.934 1.00 94.81 109 GLU A C 1
ATOM 912 O O . GLU A 1 109 ? 2.308 14.443 10.168 1.00 94.81 109 GLU A O 1
ATOM 917 N N . ALA A 1 110 ? 2.689 16.643 10.292 1.00 96.12 110 ALA A N 1
ATOM 918 C CA . ALA A 1 110 ? 1.401 16.946 10.913 1.00 96.12 110 ALA A CA 1
ATOM 919 C C . ALA A 1 110 ? 0.228 16.634 9.966 1.00 96.12 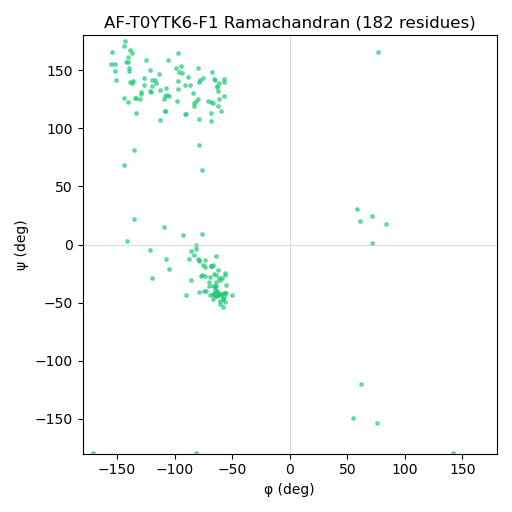110 ALA A C 1
ATOM 921 O O . ALA A 1 110 ? -0.745 16.005 10.384 1.00 96.12 110 ALA A O 1
ATOM 922 N N . SER A 1 111 ? 0.350 17.012 8.688 1.00 97.19 111 SER A N 1
ATOM 923 C CA . SER A 1 111 ? -0.620 16.674 7.640 1.00 97.19 111 SER A CA 1
ATOM 924 C C . SER A 1 111 ? -0.722 15.158 7.438 1.00 97.19 111 SER A C 1
ATOM 926 O O . SER A 1 111 ? -1.831 14.620 7.401 1.00 97.19 111 SER A O 1
ATOM 928 N N . LEU A 1 112 ? 0.419 14.454 7.410 1.00 96.19 112 LEU A N 1
ATOM 929 C CA . LEU A 1 112 ? 0.466 12.990 7.340 1.00 96.19 112 LEU A CA 1
ATOM 930 C C . LEU A 1 112 ? -0.266 12.340 8.514 1.00 96.19 112 LEU A C 1
ATOM 932 O O . LEU A 1 112 ? -1.081 11.450 8.300 1.00 96.19 112 LEU A O 1
ATOM 936 N N . ARG A 1 113 ? -0.027 12.799 9.747 1.00 94.56 113 ARG A N 1
ATOM 937 C CA . ARG A 1 113 ? -0.675 12.245 10.943 1.00 94.56 113 ARG A CA 1
ATOM 938 C C . ARG A 1 113 ? -2.195 12.374 10.871 1.00 94.56 113 ARG A C 1
ATOM 940 O O . ARG A 1 113 ? -2.897 11.413 11.153 1.00 94.56 113 ARG A O 1
ATOM 947 N N . ILE A 1 114 ? -2.706 13.524 10.431 1.00 96.12 114 ILE A N 1
ATOM 948 C CA . ILE A 1 114 ? -4.151 13.724 10.241 1.00 96.12 114 ILE A CA 1
ATOM 949 C C . ILE A 1 114 ? -4.694 12.776 9.162 1.00 96.12 114 ILE A C 1
ATOM 951 O O . ILE A 1 114 ? -5.747 12.169 9.353 1.00 96.12 114 ILE A O 1
ATOM 955 N N . GLY A 1 115 ? -3.989 12.638 8.033 1.00 96.12 115 GLY A N 1
ATOM 956 C CA . GLY A 1 115 ? -4.367 11.709 6.963 1.00 96.12 115 GLY A CA 1
ATOM 957 C C . GLY A 1 115 ? -4.385 10.251 7.427 1.00 96.12 115 GLY A C 1
ATOM 958 O O . GLY A 1 115 ? -5.332 9.521 7.142 1.00 96.12 115 GLY A O 1
ATOM 959 N N . TYR A 1 116 ? -3.382 9.854 8.206 1.00 95.06 116 TYR A N 1
ATOM 960 C CA . TYR A 1 116 ? -3.254 8.519 8.777 1.00 95.06 116 TYR A CA 1
ATOM 961 C C . TYR A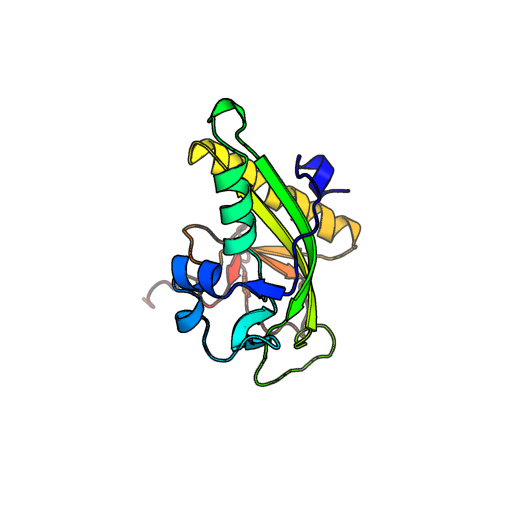 1 116 ? -4.429 8.174 9.699 1.00 95.06 116 TYR A C 1
ATOM 963 O O . TYR A 1 116 ? -5.060 7.133 9.532 1.00 95.06 116 TYR A O 1
ATOM 971 N N . GLU A 1 117 ? -4.778 9.073 10.621 1.00 94.62 117 GLU A N 1
ATOM 972 C CA . GLU A 1 117 ? -5.913 8.893 11.536 1.00 94.62 117 GLU A CA 1
ATOM 973 C C . GLU A 1 117 ? -7.242 8.797 10.769 1.00 94.62 117 GLU A C 1
ATOM 975 O O . GLU A 1 117 ? -8.045 7.903 11.031 1.00 94.62 117 GLU A O 1
ATOM 980 N N . LYS A 1 118 ? -7.441 9.630 9.734 1.00 96.56 118 LYS A N 1
ATOM 981 C CA . LYS A 1 118 ? -8.617 9.534 8.850 1.00 96.56 118 LYS A CA 1
ATOM 982 C C . LYS A 1 118 ? -8.721 8.173 8.163 1.00 96.56 118 LYS A C 1
ATOM 984 O O . LYS A 1 118 ? -9.823 7.631 8.068 1.00 96.56 118 LYS A O 1
ATOM 989 N N . MET A 1 119 ? -7.601 7.630 7.679 1.00 97.19 119 MET A N 1
ATOM 990 C CA . MET A 1 119 ? -7.566 6.291 7.087 1.00 97.19 119 MET A CA 1
ATOM 991 C C . MET A 1 119 ? -7.851 5.219 8.135 1.00 97.19 119 MET A C 1
ATOM 993 O O . MET A 1 119 ? -8.650 4.324 7.869 1.00 97.19 119 MET A O 1
ATOM 997 N N . ARG A 1 120 ? -7.277 5.332 9.338 1.00 95.12 120 ARG A N 1
ATOM 998 C CA . ARG A 1 120 ? -7.543 4.393 10.432 1.00 95.12 120 ARG A CA 1
ATOM 999 C C . ARG A 1 120 ? -9.038 4.319 10.738 1.00 95.12 120 ARG A C 1
ATOM 1001 O O . ARG A 1 120 ? -9.612 3.232 10.748 1.00 95.12 120 ARG A O 1
ATOM 1008 N N . ASP A 1 121 ? -9.680 5.470 10.902 1.00 95.38 121 ASP A N 1
ATOM 1009 C CA . ASP A 1 121 ? -11.107 5.546 11.208 1.00 95.38 121 ASP A CA 1
ATOM 1010 C C . ASP A 1 121 ? -11.974 5.049 10.039 1.00 95.38 121 ASP A C 1
ATOM 1012 O O . ASP A 1 121 ? -13.004 4.409 10.255 1.00 95.38 121 ASP A O 1
ATOM 1016 N N . ALA A 1 122 ? -11.563 5.305 8.791 1.00 96.94 122 ALA A N 1
ATOM 1017 C CA . ALA A 1 122 ? -12.244 4.774 7.612 1.00 96.94 122 ALA A CA 1
ATOM 1018 C C . ALA A 1 122 ? -12.204 3.242 7.573 1.00 96.94 122 ALA A C 1
ATOM 1020 O O . ALA A 1 122 ? -13.225 2.615 7.302 1.00 96.94 122 ALA A O 1
ATOM 1021 N N . TYR A 1 123 ? -11.060 2.634 7.891 1.00 96.69 123 TYR A N 1
ATOM 1022 C CA . TYR A 1 123 ? -10.930 1.179 7.963 1.00 96.69 123 TYR A CA 1
ATOM 1023 C C . TYR A 1 123 ? -11.791 0.587 9.080 1.00 96.69 123 TYR A C 1
ATOM 1025 O O . TYR A 1 123 ? -12.504 -0.382 8.829 1.00 96.69 123 TYR A O 1
ATOM 1033 N N . LEU A 1 124 ? -11.799 1.187 10.276 1.00 94.19 124 LEU A N 1
ATOM 1034 C CA . LEU A 1 124 ? -12.671 0.741 11.372 1.00 94.19 124 LEU A CA 1
ATOM 1035 C C . LEU A 1 124 ? -14.149 0.749 10.957 1.00 94.19 124 LEU A C 1
ATOM 1037 O O . LEU A 1 124 ? -14.835 -0.254 11.146 1.00 94.19 124 LEU A O 1
ATOM 1041 N N . ARG A 1 125 ? -14.614 1.821 10.298 1.00 95.69 125 ARG A N 1
ATOM 1042 C CA . ARG A 1 125 ? -15.982 1.890 9.757 1.00 95.69 125 ARG A CA 1
ATOM 1043 C C . ARG A 1 125 ? -16.244 0.855 8.664 1.00 95.69 125 ARG A C 1
ATOM 1045 O O . ARG A 1 125 ? -17.351 0.331 8.585 1.00 95.69 125 ARG A O 1
ATOM 1052 N N . ILE A 1 126 ? -15.259 0.546 7.815 1.00 96.62 126 ILE A N 1
ATOM 1053 C CA . ILE A 1 126 ? -15.388 -0.522 6.810 1.00 96.62 126 ILE A CA 1
ATOM 1054 C C . ILE A 1 126 ? -15.633 -1.864 7.506 1.00 96.62 126 ILE A C 1
ATOM 1056 O O . ILE A 1 126 ? -16.599 -2.541 7.163 1.00 96.62 126 ILE A O 1
ATOM 1060 N N . PHE A 1 127 ? -14.812 -2.234 8.492 1.00 95.56 127 PHE A N 1
ATOM 1061 C CA . PHE A 1 127 ? -14.979 -3.500 9.214 1.00 95.56 127 PHE A CA 1
ATOM 1062 C C . PHE A 1 127 ? -16.301 -3.563 9.983 1.00 95.56 127 PHE A C 1
ATOM 1064 O O . PHE A 1 127 ? -17.008 -4.565 9.885 1.00 95.56 127 PHE A O 1
ATOM 1071 N N . GLU A 1 128 ? -16.685 -2.478 10.659 1.00 94.00 128 GLU A N 1
ATOM 1072 C CA . GLU A 1 128 ? -17.970 -2.373 11.358 1.00 94.00 128 GLU A CA 1
ATOM 1073 C C . GLU A 1 128 ? -19.153 -2.586 10.400 1.00 94.00 128 GLU A C 1
ATOM 1075 O O . GLU A 1 128 ? -20.036 -3.400 10.670 1.00 94.00 128 GLU A O 1
ATOM 1080 N N . ARG A 1 129 ? -19.144 -1.933 9.229 1.00 95.56 129 ARG A N 1
ATOM 1081 C CA . ARG A 1 129 ? -20.193 -2.092 8.206 1.00 95.56 129 ARG A CA 1
ATOM 1082 C C . ARG A 1 129 ? -20.234 -3.487 7.584 1.00 95.56 129 ARG A C 1
ATOM 1084 O O . ARG A 1 129 ? -21.286 -3.892 7.096 1.00 95.56 129 ARG A O 1
ATOM 1091 N N . LEU A 1 130 ? -19.113 -4.207 7.590 1.00 95.38 130 LEU A N 1
ATOM 1092 C CA . LEU A 1 130 ? -19.031 -5.609 7.173 1.00 95.38 130 LEU A CA 1
ATOM 1093 C C . LEU A 1 130 ? -19.466 -6.585 8.281 1.00 95.38 130 LEU A C 1
ATOM 1095 O O . LEU A 1 130 ? -19.510 -7.788 8.034 1.00 95.38 130 LEU A O 1
ATOM 1099 N N . GLY A 1 131 ? -19.789 -6.095 9.483 1.00 94.19 131 GLY A N 1
ATOM 1100 C CA . GLY A 1 131 ? -20.133 -6.933 10.634 1.00 94.19 131 GLY A CA 1
ATOM 1101 C C . GLY A 1 131 ? -18.932 -7.681 11.217 1.00 94.19 131 GLY A C 1
ATOM 1102 O O . GLY A 1 131 ? -19.104 -8.739 11.819 1.00 94.19 131 GLY A O 1
ATOM 1103 N N . LEU A 1 132 ? -17.716 -7.164 11.013 1.00 91.88 132 LEU A N 1
ATOM 1104 C CA . LEU A 1 132 ? -16.471 -7.783 11.454 1.00 91.88 132 LEU A CA 1
ATOM 1105 C C . LEU A 1 132 ? -15.908 -7.060 12.679 1.00 91.88 132 LEU A C 1
ATOM 1107 O O . LEU A 1 132 ? -15.670 -5.852 12.660 1.00 91.88 132 LEU A O 1
ATOM 1111 N N . SER A 1 133 ? -15.617 -7.826 13.727 1.00 86.50 133 SER A N 1
ATOM 1112 C CA . SER A 1 133 ? -14.922 -7.336 14.920 1.00 86.50 133 SER A CA 1
ATOM 1113 C C . SER A 1 133 ? -13.419 -7.240 14.653 1.00 86.50 133 SER A C 1
ATOM 1115 O O . SER A 1 133 ? -12.669 -8.178 14.934 1.00 86.50 133 SER A O 1
ATOM 1117 N N . ALA A 1 134 ? -12.988 -6.114 14.083 1.00 89.25 134 ALA A N 1
ATOM 1118 C CA . ALA A 1 134 ? -11.581 -5.838 13.811 1.00 89.25 134 ALA A CA 1
ATOM 1119 C C . ALA A 1 134 ? -10.904 -5.042 14.939 1.00 89.25 134 ALA A C 1
ATOM 1121 O O . ALA A 1 134 ? -11.514 -4.180 15.579 1.00 89.25 134 ALA A O 1
ATOM 1122 N N . ARG A 1 135 ? -9.613 -5.297 15.156 1.00 86.31 135 ARG A N 1
ATOM 1123 C CA . ARG A 1 135 ? -8.740 -4.526 16.049 1.00 86.31 135 ARG A CA 1
ATOM 1124 C C . ARG A 1 135 ? -7.574 -3.950 15.261 1.00 86.31 135 ARG A C 1
ATOM 1126 O O . ARG A 1 135 ? -6.925 -4.678 14.518 1.00 86.31 135 ARG A O 1
ATOM 1133 N N . ALA A 1 136 ? -7.321 -2.655 15.438 1.00 87.88 136 ALA A N 1
ATOM 1134 C CA . 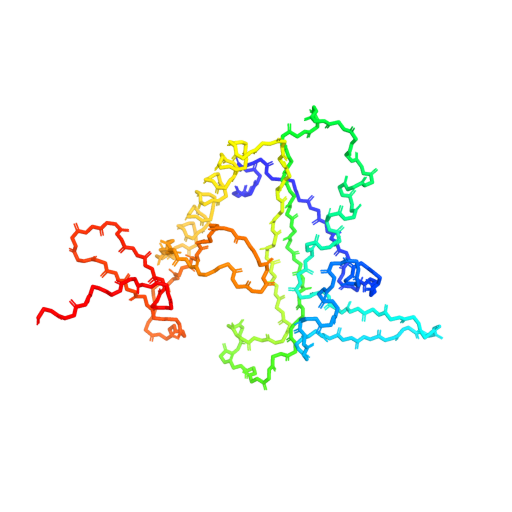ALA A 1 136 ? -6.088 -2.030 14.982 1.00 87.88 136 ALA A CA 1
ATOM 1135 C C . ALA A 1 136 ? -4.984 -2.342 16.000 1.00 87.88 136 ALA A C 1
ATOM 1137 O O . ALA A 1 136 ? -5.162 -2.068 17.185 1.00 87.88 136 ALA A O 1
ATOM 1138 N N . VAL A 1 137 ? -3.875 -2.917 15.550 1.00 85.62 137 VAL A N 1
ATOM 1139 C CA . VAL A 1 137 ? -2.738 -3.293 16.400 1.00 85.62 137 VAL A CA 1
ATOM 1140 C C . VAL A 1 137 ? -1.466 -2.677 15.843 1.00 85.62 137 VAL A C 1
ATOM 1142 O O . VAL A 1 137 ? -1.310 -2.595 14.626 1.00 85.62 137 VAL A O 1
ATOM 1145 N N . ALA A 1 138 ? -0.561 -2.236 16.713 1.00 82.69 138 ALA A N 1
ATOM 1146 C CA . ALA A 1 138 ? 0.744 -1.761 16.266 1.00 82.69 138 ALA A CA 1
ATOM 1147 C C . ALA A 1 138 ? 1.522 -2.915 15.608 1.00 82.69 138 ALA A C 1
ATOM 1149 O O . ALA A 1 138 ? 1.534 -4.036 16.129 1.00 82.69 138 ALA A O 1
ATOM 1150 N N . ALA A 1 139 ? 2.151 -2.634 14.468 1.00 80.81 139 ALA A N 1
ATOM 1151 C CA . ALA A 1 139 ? 2.834 -3.626 13.643 1.00 80.81 139 ALA A CA 1
ATOM 1152 C C . ALA A 1 139 ? 4.186 -3.117 13.131 1.00 80.81 139 ALA A C 1
ATOM 1154 O O . ALA A 1 139 ? 4.475 -1.916 13.180 1.00 80.81 139 ALA A O 1
ATOM 1155 N N . ASP A 1 140 ? 5.019 -4.034 12.639 1.00 76.06 140 ASP A N 1
ATOM 1156 C CA . ASP A 1 140 ? 6.244 -3.660 11.941 1.00 76.06 140 ASP A CA 1
ATOM 1157 C C . ASP A 1 140 ? 5.903 -2.965 10.607 1.00 76.06 140 ASP A C 1
ATOM 1159 O O . ASP A 1 140 ? 4.875 -3.213 9.972 1.00 76.06 140 ASP A O 1
ATOM 1163 N N . SER A 1 141 ? 6.761 -2.040 10.181 1.00 70.94 141 SER A N 1
ATOM 1164 C CA . SER A 1 141 ? 6.634 -1.387 8.871 1.00 70.94 141 SER A CA 1
ATOM 1165 C C . SER A 1 141 ? 7.142 -2.283 7.728 1.00 70.94 141 SER A C 1
ATOM 1167 O O . SER A 1 141 ? 6.856 -2.017 6.557 1.00 70.94 141 SER A O 1
ATOM 1169 N N . GLY A 1 142 ? 7.874 -3.355 8.055 1.00 67.12 142 GLY A N 1
ATOM 1170 C CA . GLY A 1 142 ? 8.254 -4.425 7.138 1.00 67.12 142 GLY A CA 1
ATOM 1171 C C . GLY A 1 142 ? 8.979 -3.948 5.873 1.00 67.12 142 GLY A C 1
ATOM 1172 O O . GLY A 1 142 ? 9.680 -2.935 5.854 1.00 67.12 142 GLY A O 1
ATOM 1173 N N . ALA A 1 143 ? 8.793 -4.690 4.775 1.00 59.47 143 ALA A N 1
ATOM 1174 C CA . ALA A 1 143 ? 9.473 -4.454 3.495 1.00 59.47 143 ALA A CA 1
ATOM 1175 C C . ALA A 1 143 ? 8.972 -3.224 2.710 1.00 59.47 143 ALA A C 1
ATOM 1177 O O . ALA A 1 143 ? 9.616 -2.812 1.742 1.00 59.47 143 ALA A O 1
ATOM 1178 N N . ILE A 1 144 ? 7.825 -2.652 3.093 1.00 63.69 144 ILE A N 1
ATOM 1179 C CA . ILE A 1 144 ? 7.315 -1.390 2.528 1.00 63.69 144 ILE A CA 1
ATOM 1180 C C . ILE A 1 144 ? 8.104 -0.204 3.112 1.00 63.69 144 ILE A C 1
ATOM 1182 O O . ILE A 1 144 ? 8.292 0.806 2.434 1.00 63.69 144 ILE A O 1
ATOM 1186 N N . GLY A 1 145 ? 8.657 -0.365 4.320 1.00 61.69 145 GLY A N 1
ATOM 1187 C CA . GLY A 1 145 ? 9.341 0.693 5.053 1.00 61.69 145 GLY A CA 1
ATOM 1188 C C . GLY A 1 145 ? 8.355 1.671 5.695 1.00 61.69 145 GLY A C 1
ATOM 1189 O O . GLY A 1 145 ? 7.165 1.683 5.395 1.00 61.69 145 GLY A O 1
ATOM 1190 N N . GLY A 1 146 ? 8.840 2.490 6.627 1.00 66.25 146 GLY A N 1
ATOM 1191 C CA . GLY A 1 146 ? 7.997 3.418 7.382 1.00 66.25 146 GLY A CA 1
ATOM 1192 C C . GLY A 1 146 ? 8.428 3.534 8.837 1.00 66.25 146 GLY A C 1
ATOM 1193 O O . GLY A 1 146 ? 9.427 2.946 9.249 1.00 66.25 146 GLY A O 1
ATOM 1194 N N . ARG A 1 147 ? 7.695 4.351 9.602 1.00 71.62 147 ARG A N 1
ATOM 1195 C CA . ARG A 1 147 ? 7.983 4.614 11.023 1.00 71.62 147 ARG A CA 1
ATOM 1196 C C . ARG A 1 147 ? 6.845 4.215 11.961 1.00 71.62 147 ARG A C 1
ATOM 1198 O O . ARG A 1 147 ? 7.099 3.922 13.120 1.00 71.62 147 ARG A O 1
ATOM 1205 N N . ILE A 1 148 ? 5.605 4.262 11.476 1.00 81.44 148 ILE A N 1
ATOM 1206 C CA . ILE A 1 148 ? 4.391 3.918 12.220 1.00 81.44 148 ILE A CA 1
ATOM 1207 C C . ILE A 1 148 ? 3.555 3.024 11.310 1.00 81.44 148 ILE A C 1
ATOM 1209 O O . ILE A 1 148 ? 3.246 3.418 10.185 1.00 81.44 148 ILE A O 1
ATOM 1213 N N . SER A 1 149 ? 3.181 1.850 11.808 1.00 87.00 149 SER A N 1
ATOM 1214 C CA . SER A 1 149 ? 2.360 0.877 11.094 1.00 87.00 149 SER A CA 1
ATOM 1215 C C . SER A 1 149 ? 1.310 0.304 12.044 1.00 87.00 149 SER A C 1
ATOM 1217 O O . SER A 1 149 ? 1.592 0.061 13.220 1.00 87.00 149 SER A O 1
ATOM 1219 N N . HIS A 1 150 ? 0.091 0.141 11.532 1.00 89.00 150 HIS A N 1
ATOM 1220 C CA . HIS A 1 150 ? -0.990 -0.549 12.222 1.00 89.00 150 HIS A CA 1
ATOM 1221 C C . HIS A 1 150 ? -1.582 -1.590 11.282 1.00 89.00 150 HIS A C 1
ATOM 1223 O O . HIS A 1 150 ? -1.941 -1.277 10.144 1.00 89.00 150 HIS A O 1
ATOM 1229 N N . GLU A 1 151 ? -1.731 -2.805 11.786 1.00 90.00 151 GLU A N 1
ATOM 1230 C CA . GLU A 1 151 ? -2.469 -3.873 11.126 1.00 90.00 151 GLU A CA 1
ATOM 1231 C C . GLU A 1 151 ? -3.892 -3.939 11.667 1.00 90.00 151 GLU A C 1
ATOM 1233 O O . GLU A 1 151 ? -4.141 -3.663 12.840 1.00 90.00 151 GLU A O 1
ATOM 1238 N N . PHE A 1 152 ? -4.835 -4.335 10.816 1.00 90.69 152 PHE A N 1
ATOM 1239 C CA . PHE A 1 152 ? -6.213 -4.578 11.221 1.00 90.69 152 PHE A CA 1
ATOM 1240 C C . PHE A 1 152 ? -6.494 -6.070 11.205 1.00 90.69 152 PHE A C 1
ATOM 1242 O O . PHE A 1 152 ? -6.522 -6.689 10.143 1.00 90.69 152 PHE A O 1
ATOM 1249 N N . HIS A 1 153 ? -6.748 -6.624 12.384 1.00 89.19 153 HIS A N 1
ATOM 1250 C CA . HIS A 1 153 ? -6.992 -8.048 12.565 1.00 89.19 153 HIS A CA 1
ATOM 1251 C C . HIS A 1 153 ? -8.451 -8.302 12.894 1.00 89.19 153 HIS A C 1
ATOM 1253 O O . HIS A 1 153 ? -8.975 -7.750 13.861 1.00 89.19 153 HIS A O 1
ATOM 1259 N N . VAL A 1 154 ? -9.100 -9.160 12.111 1.00 87.44 154 VAL A N 1
ATOM 1260 C CA . VAL A 1 154 ? -10.401 -9.733 12.473 1.00 87.44 154 VAL A CA 1
ATOM 1261 C C . VAL A 1 154 ? -10.141 -10.896 13.422 1.00 87.44 154 VAL A C 1
ATOM 1263 O O . VAL A 1 154 ? -9.399 -11.815 13.084 1.00 87.44 154 VAL A O 1
ATOM 1266 N N . LEU A 1 155 ? -10.742 -10.854 14.612 1.00 80.00 155 LEU A N 1
ATOM 1267 C CA . LEU A 1 155 ? -10.529 -11.888 15.624 1.00 80.00 155 LEU A CA 1
ATOM 1268 C C . LEU A 1 155 ? -11.152 -13.215 15.167 1.00 80.00 155 LEU A C 1
ATOM 1270 O O . LEU A 1 155 ? -12.373 -13.328 15.055 1.00 80.00 155 LEU A O 1
ATOM 1274 N N . ALA A 1 156 ? -10.306 -14.209 14.905 1.00 79.81 156 ALA A N 1
ATOM 1275 C CA . ALA A 1 156 ? -10.713 -15.550 14.509 1.00 79.81 156 ALA A CA 1
ATOM 1276 C C . ALA A 1 156 ? -9.683 -16.587 14.975 1.00 79.81 156 ALA A C 1
ATOM 1278 O O . ALA A 1 156 ? -8.480 -16.364 14.856 1.00 79.81 156 ALA A O 1
ATOM 1279 N N . ASP A 1 157 ? -10.154 -17.756 15.417 1.00 72.88 157 ASP A N 1
ATOM 1280 C CA . ASP A 1 157 ? -9.286 -18.854 15.879 1.00 72.88 157 ASP A CA 1
ATOM 1281 C C . ASP A 1 157 ? -8.359 -19.397 14.776 1.00 72.88 157 ASP A C 1
ATOM 1283 O O . ASP A 1 157 ? -7.330 -20.004 15.060 1.00 72.88 157 ASP A O 1
ATOM 1287 N N . ALA A 1 158 ? -8.723 -19.182 13.509 1.00 75.06 158 ALA A N 1
ATOM 1288 C CA . ALA A 1 158 ? -7.970 -19.624 12.337 1.00 75.06 158 ALA A CA 1
ATOM 1289 C C . ALA A 1 158 ? -6.978 -18.573 11.791 1.00 75.06 158 ALA A C 1
ATOM 1291 O O . ALA A 1 158 ? -6.447 -18.766 10.696 1.00 75.06 158 ALA A O 1
ATOM 1292 N N . GLY A 1 159 ? -6.755 -17.455 12.494 1.00 74.44 159 GLY A N 1
ATOM 1293 C CA . GLY A 1 159 ? -5.791 -16.425 12.084 1.00 74.44 159 GLY A CA 1
ATOM 1294 C C . GLY A 1 159 ? -4.342 -16.933 12.087 1.00 74.44 159 GLY A C 1
ATOM 1295 O O . GLY A 1 159 ? -3.957 -17.706 12.963 1.00 74.44 159 GLY A O 1
ATOM 1296 N N . GLU A 1 160 ? -3.533 -16.512 11.105 1.00 74.12 160 GLU A N 1
ATOM 1297 C CA . GLU A 1 160 ? -2.095 -16.841 11.073 1.00 74.12 160 GLU A CA 1
ATOM 1298 C C . GLU A 1 160 ? -1.282 -15.986 12.066 1.00 74.12 160 GLU A C 1
ATOM 1300 O O . GLU A 1 160 ? -0.253 -16.444 12.566 1.00 74.12 160 GLU A O 1
ATOM 1305 N N . ASP A 1 161 ? -1.761 -14.781 12.383 1.00 78.31 161 ASP A N 1
ATOM 1306 C CA . ASP A 1 161 ? -1.089 -13.837 13.273 1.00 78.31 161 ASP A CA 1
ATOM 1307 C C . ASP A 1 161 ? -1.466 -14.036 14.741 1.00 78.31 161 ASP A C 1
ATOM 1309 O O . ASP A 1 161 ? -2.605 -14.349 15.097 1.00 78.31 161 ASP A O 1
ATOM 1313 N N . ARG A 1 162 ? -0.486 -13.819 15.624 1.00 77.44 162 ARG A N 1
ATOM 1314 C CA . ARG A 1 162 ? -0.680 -13.869 17.076 1.00 77.44 162 ARG A CA 1
ATOM 1315 C C . ARG A 1 162 ? -0.646 -12.451 17.621 1.00 77.44 162 ARG A C 1
ATOM 1317 O O . ARG A 1 162 ? 0.301 -11.710 17.371 1.00 77.44 162 ARG A O 1
ATOM 1324 N N . LEU A 1 163 ? -1.665 -12.098 18.396 1.00 79.56 163 LEU A N 1
ATOM 1325 C CA . LEU A 1 163 ? -1.814 -10.767 18.979 1.00 79.56 163 LEU A CA 1
ATOM 1326 C C . LEU A 1 163 ? -1.536 -10.809 20.481 1.00 79.56 163 LEU A C 1
ATOM 1328 O O . LEU A 1 163 ? -2.041 -11.684 21.187 1.00 79.56 163 LEU A O 1
ATOM 1332 N N . ALA A 1 164 ? -0.764 -9.842 20.969 1.00 80.44 164 ALA A N 1
ATOM 1333 C CA . ALA A 1 164 ? -0.659 -9.535 22.386 1.00 80.44 164 ALA A CA 1
ATOM 1334 C C . ALA A 1 164 ? -1.708 -8.469 22.721 1.00 80.44 164 ALA A C 1
ATOM 1336 O O . ALA A 1 164 ? -1.613 -7.335 22.254 1.00 80.44 164 ALA A O 1
ATOM 1337 N N . LEU A 1 165 ? -2.720 -8.849 23.503 1.00 81.38 165 LEU A N 1
ATOM 1338 C CA . LEU A 1 165 ? -3.800 -7.968 23.945 1.00 81.38 165 LEU A CA 1
ATOM 1339 C C . LEU A 1 165 ? -3.690 -7.765 25.457 1.00 81.38 165 LEU A C 1
ATOM 1341 O O . LEU A 1 165 ? -3.523 -8.736 26.195 1.00 81.38 165 LEU A O 1
ATOM 1345 N N . SER A 1 166 ? -3.788 -6.519 25.917 1.00 81.69 166 SER A N 1
ATOM 1346 C CA . SER A 1 166 ? -3.893 -6.228 27.348 1.00 81.69 166 SER A CA 1
ATOM 1347 C C . SER A 1 166 ? -5.298 -6.548 27.867 1.00 81.69 166 SER A C 1
ATOM 1349 O O . SER A 1 166 ? -6.296 -6.324 27.187 1.00 81.69 166 SER A O 1
ATOM 1351 N N . ASP A 1 167 ? -5.373 -7.058 29.094 1.00 79.81 167 ASP A N 1
ATOM 1352 C CA . ASP A 1 167 ? -6.611 -7.348 29.823 1.00 79.81 167 ASP A CA 1
ATOM 1353 C C . ASP A 1 167 ? -7.171 -6.132 30.590 1.00 79.81 167 ASP A C 1
ATOM 1355 O O . ASP A 1 167 ? -8.272 -6.204 31.136 1.00 79.81 167 ASP A O 1
ATOM 1359 N N . GLY A 1 168 ? -6.443 -5.008 30.612 1.00 77.12 168 GLY A N 1
ATOM 1360 C CA . GLY A 1 168 ? -6.809 -3.800 31.360 1.00 77.12 168 GLY A CA 1
ATOM 1361 C C . GLY A 1 168 ? -6.522 -2.467 30.658 1.00 77.12 168 GLY A C 1
ATOM 1362 O O . GLY A 1 168 ? -6.745 -1.417 31.257 1.00 77.12 168 GLY A O 1
ATOM 1363 N N . SER A 1 169 ? -6.027 -2.476 29.418 1.00 82.56 169 SER A N 1
ATOM 1364 C CA . SER A 1 169 ? -5.753 -1.267 28.627 1.00 82.56 169 SER A CA 1
ATOM 1365 C C . SER A 1 169 ? -6.053 -1.486 27.143 1.00 82.56 169 SER A C 1
ATOM 1367 O O . SER A 1 169 ? -6.239 -2.620 26.710 1.00 82.56 169 SER A O 1
ATOM 1369 N N . ASP A 1 170 ? -6.029 -0.414 26.350 1.00 75.75 170 ASP A N 1
ATOM 1370 C CA . ASP A 1 170 ? -6.211 -0.478 24.891 1.00 75.75 170 ASP A CA 1
ATOM 1371 C C . ASP A 1 170 ? -4.966 -0.997 24.140 1.00 75.75 170 ASP A C 1
ATOM 1373 O O . ASP A 1 170 ? -4.897 -0.929 22.912 1.00 75.75 170 ASP A O 1
ATOM 1377 N N . TYR A 1 171 ? -3.954 -1.500 24.857 1.00 78.50 171 TYR A N 1
ATOM 1378 C CA . TYR A 1 171 ? -2.743 -2.021 24.236 1.00 78.50 171 TYR A CA 1
ATOM 1379 C C . TYR A 1 171 ? -3.037 -3.283 23.415 1.00 78.50 171 TYR A C 1
ATOM 1381 O O . TYR A 1 171 ? -3.494 -4.303 23.943 1.00 78.50 171 TYR A O 1
ATOM 1389 N N . ALA A 1 172 ? -2.705 -3.211 22.128 1.00 77.81 172 ALA A N 1
ATOM 1390 C CA . ALA A 1 172 ? -2.741 -4.324 21.198 1.00 77.81 172 ALA A CA 1
ATOM 1391 C C . ALA A 1 172 ? -1.570 -4.224 20.209 1.00 77.81 172 ALA A C 1
ATOM 1393 O O . ALA A 1 172 ? -1.400 -3.207 19.530 1.00 77.81 172 ALA A O 1
ATOM 1394 N N . ALA A 1 173 ? -0.774 -5.286 20.110 1.00 77.50 173 ALA A N 1
ATOM 1395 C CA . ALA A 1 173 ? 0.360 -5.365 19.193 1.00 77.50 173 ALA A CA 1
ATOM 1396 C C . ALA A 1 173 ? 0.448 -6.753 18.552 1.00 77.50 173 ALA A C 1
ATOM 1398 O O . ALA A 1 173 ? 0.055 -7.756 19.159 1.00 77.50 173 ALA A O 1
ATOM 1399 N N . ASN A 1 174 ? 0.998 -6.817 17.339 1.00 79.56 174 ASN A N 1
ATOM 1400 C CA . ASN A 1 174 ? 1.477 -8.086 16.798 1.00 79.56 174 ASN A CA 1
ATOM 1401 C C . ASN A 1 174 ? 2.596 -8.617 17.720 1.00 79.56 174 ASN A C 1
ATOM 1403 O O . ASN A 1 174 ? 3.420 -7.835 18.199 1.00 79.56 174 ASN A O 1
ATOM 1407 N N . VAL A 1 175 ? 2.626 -9.925 18.004 1.00 78.62 175 VAL A N 1
ATOM 1408 C CA . VAL A 1 175 ? 3.645 -10.540 18.881 1.00 78.62 175 VAL A CA 1
ATOM 1409 C C . VAL A 1 175 ? 5.073 -10.264 18.392 1.00 78.62 175 VAL A C 1
ATOM 1411 O O . VAL A 1 175 ? 5.979 -10.202 19.217 1.00 78.62 175 VAL A O 1
ATOM 1414 N N . GLU A 1 176 ? 5.279 -10.032 17.093 1.00 74.06 176 GLU A N 1
ATOM 1415 C CA . GLU A 1 176 ? 6.582 -9.628 16.542 1.00 74.06 176 GLU A CA 1
ATOM 1416 C C . GLU A 1 176 ? 7.070 -8.255 17.050 1.00 74.06 176 GLU A C 1
ATOM 1418 O O . GLU A 1 176 ? 8.276 -8.028 17.127 1.00 74.06 176 GLU A O 1
ATOM 1423 N N . LEU A 1 177 ? 6.151 -7.360 17.437 1.00 74.69 177 LEU A N 1
ATOM 1424 C CA . LEU A 1 177 ? 6.441 -6.014 17.953 1.00 74.69 177 LEU A CA 1
ATOM 1425 C C . LEU A 1 177 ? 6.196 -5.882 19.469 1.00 74.69 177 LEU A C 1
ATOM 1427 O O . LEU A 1 177 ? 6.575 -4.881 20.074 1.00 74.69 177 LEU A O 1
ATOM 1431 N N . ALA A 1 178 ? 5.535 -6.856 20.096 1.00 75.56 178 ALA A N 1
ATOM 1432 C CA . ALA A 1 178 ? 5.154 -6.768 21.499 1.00 75.56 178 ALA A CA 1
ATOM 1433 C C . ALA A 1 178 ? 6.391 -6.676 22.412 1.00 75.56 178 ALA A C 1
ATOM 1435 O O . ALA A 1 178 ? 7.216 -7.589 22.473 1.00 75.56 178 ALA A O 1
ATOM 1436 N N . GLU A 1 179 ? 6.510 -5.576 23.158 1.00 74.31 179 GLU A N 1
ATOM 1437 C CA . GLU A 1 179 ? 7.613 -5.383 24.096 1.00 74.31 179 GLU A CA 1
ATOM 1438 C C . GLU A 1 179 ? 7.453 -6.320 25.302 1.00 74.31 179 GLU A C 1
ATOM 1440 O O . GLU A 1 179 ? 6.445 -6.289 26.010 1.00 74.31 179 GLU A O 1
ATOM 1445 N N . SER A 1 180 ? 8.466 -7.149 25.568 1.00 76.88 180 SER A N 1
ATOM 1446 C CA . SER A 1 180 ? 8.529 -7.946 26.794 1.00 76.88 180 SER A CA 1
ATOM 1447 C C . SER A 1 180 ? 9.422 -7.261 27.822 1.00 76.88 180 SER A C 1
ATOM 1449 O O . SER A 1 180 ? 10.608 -7.041 27.562 1.00 76.88 180 SER A O 1
ATOM 1451 N N . LEU A 1 181 ? 8.894 -6.992 29.016 1.00 72.50 181 LEU A N 1
ATOM 1452 C CA . LEU A 1 181 ? 9.740 -6.615 30.145 1.00 72.50 181 LEU A CA 1
ATOM 1453 C C . LEU A 1 181 ? 10.642 -7.804 30.538 1.00 72.50 181 LEU A C 1
ATOM 1455 O O . LEU A 1 181 ? 10.190 -8.954 30.486 1.00 72.50 181 LEU A O 1
ATOM 1459 N N . PRO A 1 182 ? 11.906 -7.563 30.938 1.00 57.53 182 PRO A N 1
ATOM 1460 C CA . PRO A 1 182 ? 12.767 -8.625 31.438 1.00 57.53 182 PRO A CA 1
ATOM 1461 C C . PRO A 1 182 ? 12.111 -9.323 32.634 1.00 57.53 182 PRO A C 1
ATOM 1463 O O . PRO A 1 182 ? 11.478 -8.674 33.469 1.00 57.53 182 PRO A O 1
ATOM 1466 N N . ARG A 1 183 ? 12.278 -10.647 32.738 1.00 53.75 183 ARG A N 1
ATOM 1467 C CA . ARG A 1 183 ? 11.884 -11.375 33.953 1.00 53.75 183 ARG A CA 1
ATOM 1468 C C . ARG A 1 183 ? 12.707 -10.848 35.132 1.00 53.75 183 ARG A C 1
ATOM 1470 O O . ARG A 1 183 ? 13.933 -10.827 35.037 1.00 53.75 183 ARG A O 1
ATOM 1477 N N . ALA A 1 184 ? 12.013 -10.417 36.185 1.00 49.00 184 ALA A N 1
ATOM 1478 C CA . ALA A 1 184 ? 12.603 -10.055 37.472 1.00 49.00 184 ALA A CA 1
ATOM 1479 C C . ALA A 1 184 ? 13.248 -11.265 38.161 1.0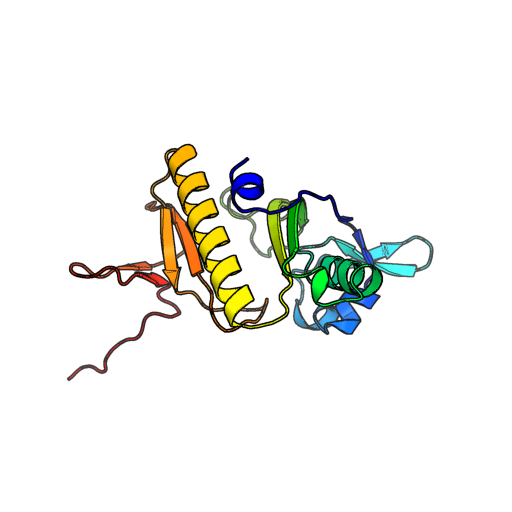0 49.00 184 ALA A C 1
ATOM 1481 O O . ALA A 1 184 ? 12.733 -12.394 37.966 1.00 49.00 184 ALA A O 1
#

Nearest PDB structures (foldseek):
  8w9i-assembly1_A  TM=9.930E-01  e=1.365E-25  Pseudomonas aeruginosa
  5ucm-assembly1_A  TM=9.602E-01  e=1.225E-24  Pseudomonas aeruginosa PAO1
  5znk-assembly1_A  TM=9.775E-01  e=1.929E-22  Staphylococcus aureus
  5znj-assembly1_A-2  TM=9.745E-01  e=3.550E-22  Staphylococcus aureus
  2j3m-assembly1_B  TM=9.593E-01  e=1.277E-21  Enterococcus faecalis

Mean predicted aligned error: 5.8 Å

Solvent-accessible surface area (backbone atoms only — not comparable to full-atom values): 11011 Å² tota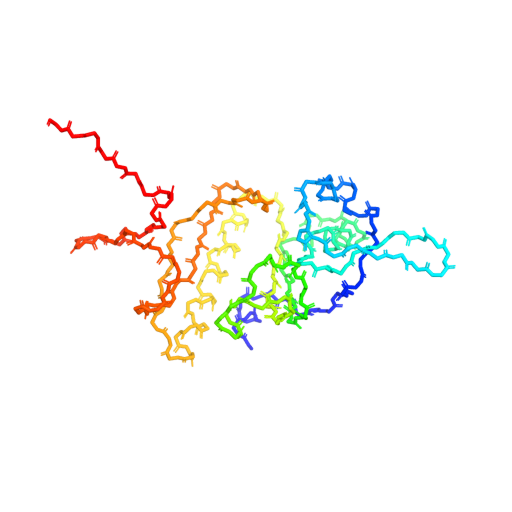l; per-residue (Å²): 104,58,55,50,77,58,63,34,43,82,54,85,79,75,44,70,35,63,38,64,51,33,49,76,73,47,44,60,69,71,60,48,79,35,53,45,70,47,64,53,100,80,71,46,58,27,28,43,30,68,67,53,73,52,60,54,47,55,50,45,67,75,74,57,88,53,70,86,69,46,70,43,34,41,29,33,79,47,68,27,32,36,53,57,92,76,64,43,79,64,86,80,37,48,40,65,45,79,41,78,52,73,54,72,48,56,88,43,70,68,55,41,51,54,52,50,51,40,50,52,54,29,49,53,51,50,33,52,76,70,73,42,70,60,43,76,20,43,40,75,43,66,97,82,54,75,90,79,35,69,44,77,44,64,81,53,96,84,53,92,76,59,71,47,69,52,96,87,54,92,53,37,22,32,52,94,60,50,86,74,78,81,85,130

Foldseek 3Di:
DLCVVLVAAEDDDDQKAFLVLCVVVPVSVVVPPQWAWDADPVRGIITRAQDCPSPVVVVCVVVPDDQVVDWHKYKYFDKGATPDPDADDPQVRDRIHTDIDMDIDHPDPVSVVSSVVSVVVSVVVVCVVVVFDWAWAWEDPPPVDDDTDTDIDGDDPPDPWDWDQDPPDSHIHTPVPDDDDDDD

Sequence (184 aa):
MEMEHAGAAELLMPAVQPAELWQESGRWTKYGPELLRLSDRHERSFCFGPTHEEVITDLVRREVHSYRQLPLTFYQIQTKFRDEIRPRFGVMRAREFVMKDAYSFHDSEASLRIGYEKMRDAYLRIFERLGLSARAVAADSGAIGGRISHEFHVLADAGEDRLALSDGSDYAANVELAESLPRA

pLDDT: mean 90.6, std 10.24, range [49.0, 98.62]